Protein AF-A0A8H4XR21-F1 (afdb_monomer_lite)

Structure (mmCIF, N/CA/C/O backbone):
data_AF-A0A8H4XR21-F1
#
_entry.id   AF-A0A8H4XR21-F1
#
loop_
_atom_site.group_PDB
_atom_site.id
_atom_site.type_symbol
_atom_site.label_atom_id
_atom_site.label_alt_id
_atom_site.label_comp_id
_atom_site.label_asym_id
_atom_site.label_entity_id
_atom_site.label_seq_id
_atom_site.pdbx_PDB_ins_code
_atom_site.Cartn_x
_atom_site.Cartn_y
_atom_site.Cartn_z
_atom_site.occupancy
_atom_site.B_iso_or_equiv
_atom_site.auth_seq_id
_atom_site.auth_comp_id
_atom_site.auth_asym_id
_atom_site.auth_atom_id
_atom_site.pdbx_PDB_model_num
ATOM 1 N N . MET A 1 1 ? 3.039 0.325 4.752 1.00 81.38 1 MET A N 1
ATOM 2 C CA . MET A 1 1 ? 4.374 0.841 5.141 1.00 81.38 1 MET A CA 1
ATOM 3 C C . MET A 1 1 ? 5.452 0.450 4.140 1.00 81.38 1 MET A C 1
ATOM 5 O O . MET A 1 1 ? 6.206 1.325 3.745 1.00 81.38 1 MET A O 1
ATOM 9 N N . THR A 1 2 ? 5.550 -0.818 3.709 1.00 88.06 2 THR A N 1
ATOM 10 C CA . THR A 1 2 ? 6.554 -1.222 2.700 1.00 88.06 2 THR A CA 1
ATOM 11 C C . THR A 1 2 ? 6.334 -0.584 1.327 1.00 88.06 2 THR A C 1
ATOM 13 O O . THR A 1 2 ? 7.275 -0.220 0.632 1.00 88.06 2 THR A O 1
ATOM 16 N N . PHE A 1 3 ? 5.068 -0.371 0.973 1.00 89.25 3 PHE A N 1
ATOM 17 C CA . PHE A 1 3 ? 4.650 0.184 -0.312 1.00 89.25 3 PHE A CA 1
ATOM 18 C C . PHE A 1 3 ? 5.332 1.522 -0.651 1.00 89.25 3 PHE A C 1
ATOM 20 O O . PHE A 1 3 ? 5.797 1.711 -1.769 1.00 89.25 3 PHE A O 1
ATOM 27 N N . ASP A 1 4 ? 5.429 2.428 0.325 1.00 87.69 4 ASP A N 1
ATOM 28 C CA . ASP A 1 4 ? 5.761 3.843 0.099 1.00 87.69 4 ASP A CA 1
ATOM 29 C C . ASP A 1 4 ? 7.203 4.059 -0.364 1.00 87.69 4 ASP A C 1
ATOM 31 O O . ASP A 1 4 ? 7.491 5.009 -1.086 1.00 87.69 4 ASP A O 1
ATOM 35 N N . HIS A 1 5 ? 8.108 3.164 0.032 1.00 88.81 5 HIS A N 1
ATOM 36 C CA . HIS A 1 5 ? 9.505 3.192 -0.398 1.00 88.81 5 HIS A CA 1
ATOM 37 C C . HIS A 1 5 ? 9.801 2.171 -1.495 1.00 88.81 5 HIS A C 1
ATOM 39 O O . HIS A 1 5 ? 10.655 2.438 -2.334 1.00 88.81 5 HIS A O 1
ATOM 45 N N . LEU A 1 6 ? 9.099 1.031 -1.532 1.00 90.94 6 LEU A N 1
ATOM 46 C CA . LEU A 1 6 ? 9.269 0.061 -2.615 1.00 90.94 6 LEU A CA 1
ATOM 47 C C . LEU A 1 6 ? 8.772 0.610 -3.950 1.00 90.94 6 LEU A C 1
ATOM 49 O O . LEU A 1 6 ? 9.396 0.343 -4.975 1.00 90.94 6 LEU A O 1
ATOM 53 N N . LEU A 1 7 ? 7.682 1.385 -3.954 1.00 92.38 7 LEU A N 1
ATOM 54 C CA . LEU A 1 7 ? 7.099 1.887 -5.192 1.00 92.38 7 LEU A CA 1
ATOM 55 C C . LEU A 1 7 ? 8.072 2.792 -5.967 1.00 92.38 7 LEU A C 1
ATOM 57 O O . LEU A 1 7 ? 8.339 2.460 -7.117 1.00 92.38 7 LEU A O 1
ATOM 61 N N . PRO A 1 8 ? 8.659 3.871 -5.407 1.00 92.19 8 PRO A N 1
ATOM 62 C CA . PRO A 1 8 ? 9.618 4.696 -6.146 1.00 92.19 8 PRO A CA 1
ATOM 63 C C . PRO A 1 8 ? 10.802 3.909 -6.701 1.00 92.19 8 PRO A C 1
ATOM 65 O O . PRO A 1 8 ? 11.201 4.137 -7.841 1.00 92.19 8 PRO A O 1
ATOM 68 N N . ILE A 1 9 ? 11.334 2.973 -5.905 1.00 91.88 9 ILE A N 1
ATOM 69 C CA . ILE A 1 9 ? 12.450 2.112 -6.306 1.00 91.88 9 ILE A CA 1
ATOM 70 C C . ILE A 1 9 ? 12.031 1.280 -7.517 1.00 91.88 9 ILE A C 1
ATOM 72 O O . ILE A 1 9 ? 12.698 1.327 -8.543 1.00 91.88 9 ILE A O 1
ATOM 76 N N . PHE A 1 10 ? 10.888 0.601 -7.439 1.00 91.44 10 PHE A N 1
ATOM 77 C CA . PHE A 1 10 ? 10.347 -0.209 -8.528 1.00 91.44 10 PHE A CA 1
ATOM 78 C C . PHE A 1 10 ? 10.011 0.607 -9.785 1.00 91.44 10 PHE A C 1
ATOM 80 O O . PHE A 1 10 ? 10.259 0.162 -10.903 1.00 91.44 10 PHE A O 1
ATOM 87 N N . LEU A 1 11 ? 9.460 1.815 -9.636 1.00 91.62 11 LEU A N 1
ATOM 88 C CA . LEU A 1 11 ? 9.152 2.676 -10.779 1.00 91.62 11 LEU A CA 1
ATOM 89 C C . LEU A 1 11 ? 10.426 3.139 -11.502 1.00 91.62 11 LEU A C 1
ATOM 91 O O . LEU A 1 11 ? 10.419 3.257 -12.727 1.00 91.62 11 LEU A O 1
ATOM 95 N N . GLN A 1 12 ? 11.499 3.409 -10.753 1.00 91.94 12 GLN A N 1
ATOM 96 C CA . GLN A 1 12 ? 12.771 3.899 -11.286 1.00 91.94 12 GLN A CA 1
ATOM 97 C C . GLN A 1 12 ? 13.686 2.779 -11.806 1.00 91.94 12 GLN A C 1
ATOM 99 O O . GLN A 1 12 ? 14.483 3.014 -12.716 1.00 91.94 12 GLN A O 1
ATOM 104 N N . ASP A 1 13 ? 13.611 1.584 -11.219 1.00 87.94 13 ASP A N 1
ATOM 105 C CA . ASP A 1 13 ? 14.491 0.464 -11.546 1.00 87.94 13 ASP A CA 1
ATOM 106 C C . ASP A 1 13 ? 14.370 0.056 -13.019 1.00 87.94 13 ASP A C 1
ATOM 108 O O . ASP A 1 13 ? 13.308 0.179 -13.634 1.00 87.94 13 ASP A O 1
ATOM 112 N N . LYS A 1 14 ? 15.478 -0.401 -13.608 1.00 81.88 14 LYS A N 1
ATOM 113 C CA . LYS A 1 14 ? 15.578 -0.633 -15.054 1.00 81.88 14 LYS A CA 1
ATOM 114 C C . LYS A 1 14 ? 14.569 -1.681 -15.501 1.00 81.88 14 LYS A C 1
ATOM 116 O O . LYS A 1 14 ? 14.387 -2.700 -14.846 1.00 81.88 14 LYS A O 1
ATOM 121 N N . HIS A 1 15 ? 13.956 -1.452 -16.655 1.00 74.94 15 HIS A N 1
ATOM 122 C CA . HIS A 1 15 ? 13.035 -2.411 -17.244 1.00 74.94 15 HIS A CA 1
ATOM 123 C C . HIS A 1 15 ? 13.804 -3.612 -17.810 1.00 74.94 15 HIS A C 1
ATOM 125 O O . HIS A 1 15 ? 14.579 -3.449 -18.753 1.00 74.94 15 HIS A O 1
ATOM 131 N N . GLN A 1 16 ? 13.629 -4.799 -17.220 1.00 66.06 16 GLN A N 1
ATOM 132 C CA . GLN A 1 16 ? 14.293 -6.038 -17.646 1.00 66.06 16 GLN A CA 1
ATOM 133 C C . GLN A 1 16 ? 13.353 -7.243 -17.517 1.00 66.06 16 GLN A C 1
ATOM 135 O O . GLN A 1 16 ? 13.400 -7.981 -16.542 1.00 66.06 16 GLN A O 1
ATOM 140 N N . VAL A 1 17 ? 12.488 -7.469 -18.505 1.00 63.53 17 VAL A N 1
ATOM 141 C CA . VAL A 1 17 ? 11.584 -8.628 -18.481 1.00 63.53 17 VAL A CA 1
ATOM 142 C C . VAL A 1 17 ? 12.186 -9.785 -19.262 1.00 63.53 17 VAL A C 1
ATOM 144 O O . VAL A 1 17 ? 12.083 -9.833 -20.486 1.00 63.53 17 VAL A O 1
ATOM 147 N N . ASP A 1 18 ? 12.783 -10.737 -18.548 1.00 59.62 18 ASP A N 1
ATOM 148 C CA . ASP A 1 18 ? 13.270 -11.981 -19.143 1.00 59.62 18 ASP A CA 1
ATOM 149 C C . ASP A 1 18 ? 12.159 -13.040 -19.103 1.00 59.62 18 ASP A C 1
ATOM 151 O O . ASP A 1 18 ? 11.948 -13.737 -18.105 1.00 59.62 18 ASP A O 1
ATOM 155 N N . PHE A 1 19 ? 11.423 -13.177 -20.207 1.00 55.94 19 PHE A N 1
ATOM 156 C CA . PHE A 1 19 ? 10.453 -14.259 -20.371 1.00 55.94 19 PHE A CA 1
ATOM 157 C C . PHE A 1 19 ? 11.175 -15.566 -20.718 1.00 55.94 19 PHE A C 1
ATOM 159 O O . PHE A 1 19 ? 11.476 -15.838 -21.878 1.00 55.94 19 PHE A O 1
ATOM 166 N N . ILE A 1 20 ? 11.432 -16.408 -19.716 1.00 53.75 20 ILE A N 1
ATOM 167 C CA . ILE A 1 20 ? 11.864 -17.792 -19.954 1.00 53.75 20 ILE A CA 1
ATOM 168 C C . ILE A 1 20 ? 10.613 -18.665 -20.115 1.00 53.75 20 ILE A C 1
ATOM 170 O O . ILE A 1 20 ? 9.843 -18.833 -19.173 1.00 53.75 20 ILE A O 1
ATOM 174 N N . ALA A 1 21 ? 10.434 -19.246 -21.305 1.00 47.22 21 ALA A N 1
ATOM 175 C CA . ALA A 1 21 ? 9.223 -19.937 -21.770 1.00 47.22 21 ALA A CA 1
ATOM 176 C C . ALA A 1 21 ? 8.763 -21.180 -20.964 1.00 47.22 21 ALA A C 1
ATOM 178 O O . ALA A 1 21 ? 7.738 -21.768 -21.299 1.00 47.22 21 ALA A O 1
ATOM 179 N N . HIS A 1 22 ? 9.476 -21.587 -19.906 1.00 50.44 22 HIS A N 1
ATOM 180 C CA . HIS A 1 22 ? 9.196 -22.822 -19.154 1.00 50.44 22 HIS A CA 1
ATOM 181 C C . HIS A 1 22 ? 9.203 -22.680 -17.619 1.00 50.44 22 HIS A C 1
ATOM 183 O O . HIS A 1 22 ? 9.098 -23.686 -16.920 1.00 50.44 22 HIS A O 1
ATOM 189 N N . SER A 1 23 ? 9.261 -21.456 -17.083 1.00 53.12 23 SER A N 1
ATOM 190 C CA . SER A 1 23 ? 9.257 -21.190 -15.634 1.00 53.12 23 SER A CA 1
ATOM 191 C C . SER A 1 23 ? 8.270 -20.072 -15.285 1.00 53.12 23 SER A C 1
ATOM 193 O O . SER A 1 23 ? 7.893 -19.292 -16.157 1.00 53.12 23 SER A O 1
ATOM 195 N N . PHE A 1 24 ? 7.854 -19.972 -14.013 1.00 57.06 24 PHE A N 1
ATOM 196 C CA . PHE A 1 24 ? 7.099 -18.812 -13.504 1.00 57.06 24 PHE A CA 1
ATOM 197 C C . PHE A 1 24 ? 7.723 -17.502 -14.024 1.00 57.06 24 PHE A C 1
ATOM 199 O O . PHE A 1 24 ? 8.955 -17.406 -14.014 1.00 57.06 24 PHE A O 1
ATOM 206 N N . PRO A 1 25 ? 6.923 -16.509 -14.472 1.00 57.00 25 PRO A N 1
ATOM 207 C CA . PRO A 1 25 ? 7.449 -15.280 -15.051 1.00 57.00 25 PRO A CA 1
ATOM 208 C C . PRO A 1 25 ? 8.396 -14.623 -14.055 1.00 57.00 25 PRO A C 1
ATOM 210 O O . PRO A 1 25 ? 8.001 -14.185 -12.972 1.00 57.00 25 PRO A O 1
ATOM 213 N N . ARG A 1 26 ? 9.674 -14.603 -14.422 1.00 64.50 26 ARG A N 1
ATOM 214 C CA . ARG A 1 26 ? 10.728 -13.998 -13.629 1.00 64.50 26 ARG A CA 1
ATOM 215 C C . ARG A 1 26 ? 10.678 -12.501 -13.902 1.00 64.50 26 ARG A C 1
ATOM 217 O O . ARG A 1 26 ? 11.314 -11.996 -14.819 1.00 64.50 26 ARG A O 1
ATOM 224 N N . ILE A 1 27 ? 9.823 -11.813 -13.147 1.00 69.25 27 ILE A N 1
ATOM 225 C CA . ILE A 1 27 ? 9.702 -10.356 -13.207 1.00 69.25 27 ILE A CA 1
ATOM 226 C C . ILE A 1 27 ? 10.987 -9.792 -12.605 1.00 69.25 27 ILE A C 1
ATOM 228 O O . ILE A 1 27 ? 11.161 -9.770 -11.383 1.00 69.25 27 ILE A O 1
ATOM 232 N N . SER A 1 28 ? 11.904 -9.409 -13.485 1.00 69.19 28 SER A N 1
ATOM 233 C CA . SER A 1 28 ? 13.161 -8.773 -13.129 1.00 69.19 28 SER A CA 1
ATOM 234 C C . SER A 1 28 ? 13.061 -7.271 -13.411 1.00 69.19 28 SER A C 1
ATOM 236 O O . SER A 1 28 ? 12.374 -6.823 -14.330 1.00 69.19 28 SER A O 1
ATOM 238 N N . GLY A 1 29 ? 13.701 -6.465 -12.572 1.00 75.69 29 GLY A N 1
ATOM 239 C CA . GLY A 1 29 ? 13.693 -5.013 -12.720 1.00 75.69 29 GLY A CA 1
ATOM 240 C C . GLY A 1 29 ? 12.348 -4.326 -12.440 1.00 75.69 29 GLY A C 1
ATOM 241 O O . GLY A 1 29 ? 11.501 -4.833 -11.696 1.00 75.69 29 GLY A O 1
ATOM 242 N N . GLY A 1 30 ? 12.196 -3.133 -13.014 1.00 84.88 30 GLY A N 1
ATOM 243 C CA . GLY A 1 30 ? 11.103 -2.193 -12.773 1.00 84.88 30 GLY A CA 1
ATOM 244 C C . GLY A 1 30 ? 10.539 -1.555 -14.046 1.00 84.88 30 GLY A C 1
ATOM 245 O O . GLY A 1 30 ? 10.559 -2.144 -15.128 1.00 84.88 30 GLY A O 1
ATOM 246 N N . LEU A 1 31 ? 9.998 -0.341 -13.934 1.00 86.81 31 LEU A N 1
ATOM 247 C CA . LEU A 1 31 ? 9.386 0.377 -15.066 1.00 86.81 31 LEU A CA 1
ATOM 248 C C . LEU A 1 31 ? 10.348 1.310 -15.821 1.00 86.81 31 LEU A C 1
ATOM 250 O O . LEU A 1 31 ? 9.990 1.827 -16.877 1.00 86.81 31 LEU A O 1
ATOM 254 N N . GLY A 1 32 ? 11.564 1.521 -15.315 1.00 89.38 32 GLY A N 1
ATOM 255 C CA . GLY A 1 32 ? 12.602 2.320 -15.969 1.00 89.38 32 GLY A CA 1
ATOM 256 C C . GLY A 1 32 ? 12.260 3.805 -16.111 1.00 89.38 32 GLY A C 1
ATOM 257 O O . GLY A 1 32 ? 12.773 4.467 -17.015 1.00 89.38 32 GLY A O 1
ATOM 258 N N . LEU A 1 33 ? 11.378 4.338 -15.263 1.00 91.56 33 LEU A N 1
ATOM 259 C CA . LEU A 1 33 ? 10.964 5.737 -15.324 1.00 91.56 33 LEU A CA 1
ATOM 260 C C . LEU A 1 33 ? 12.060 6.663 -14.788 1.00 91.56 33 LEU A C 1
ATOM 262 O O . LEU A 1 33 ? 12.798 6.338 -13.859 1.00 91.56 33 LEU A O 1
ATOM 266 N N . SER A 1 34 ? 12.136 7.876 -15.339 1.00 93.69 34 SER A N 1
ATOM 267 C CA . SER A 1 34 ? 13.071 8.886 -14.837 1.00 93.69 34 SER A CA 1
ATOM 268 C C . SER A 1 34 ? 12.721 9.306 -13.404 1.00 93.69 34 SER A C 1
ATOM 270 O O . SER A 1 34 ? 11.544 9.412 -13.055 1.00 93.69 34 SER A O 1
ATOM 272 N N . THR A 1 35 ? 13.722 9.654 -12.590 1.00 93.81 35 THR A N 1
ATOM 273 C CA . THR A 1 35 ? 13.510 10.152 -11.216 1.00 93.81 35 THR A CA 1
ATOM 274 C C . THR A 1 35 ? 12.570 11.362 -11.173 1.00 93.81 35 THR A C 1
ATOM 276 O O . THR A 1 35 ? 11.767 11.487 -10.252 1.00 93.81 35 THR A O 1
ATOM 279 N N . ARG A 1 36 ? 12.602 12.228 -12.199 1.00 95.50 36 ARG A N 1
ATOM 280 C CA . ARG A 1 36 ? 11.671 13.361 -12.332 1.00 95.50 36 ARG A CA 1
ATOM 281 C C . ARG A 1 36 ? 10.224 12.884 -12.483 1.00 95.50 36 ARG A C 1
ATOM 283 O O . ARG A 1 36 ? 9.338 13.398 -11.807 1.00 95.50 36 ARG A O 1
ATOM 290 N N . THR A 1 37 ? 9.990 11.905 -13.353 1.00 95.12 37 THR A N 1
ATOM 291 C CA . THR A 1 37 ? 8.661 11.317 -13.581 1.00 95.12 37 THR A CA 1
ATOM 292 C C . THR A 1 37 ? 8.153 10.613 -12.329 1.00 95.12 37 THR A C 1
ATOM 294 O O . THR A 1 37 ? 7.008 10.821 -11.940 1.00 95.12 37 THR A O 1
ATOM 297 N N . VAL A 1 38 ? 9.008 9.831 -11.665 1.00 95.56 38 VAL A N 1
ATOM 298 C CA . VAL A 1 38 ? 8.670 9.172 -10.396 1.00 95.56 38 VAL A CA 1
ATOM 299 C C . VAL A 1 38 ? 8.305 10.210 -9.335 1.00 95.56 38 VAL A C 1
ATOM 301 O O . VAL A 1 38 ? 7.254 10.094 -8.715 1.00 95.56 38 VAL A O 1
ATOM 304 N N . GLY A 1 39 ? 9.094 11.279 -9.186 1.00 95.75 39 GLY A N 1
ATOM 305 C CA . GLY A 1 39 ? 8.790 12.376 -8.261 1.00 95.75 39 GLY A CA 1
ATOM 306 C C . GLY A 1 39 ? 7.435 13.040 -8.530 1.00 95.75 39 GLY A C 1
ATOM 307 O O . GLY A 1 39 ? 6.689 13.326 -7.592 1.00 95.75 39 GLY A O 1
ATOM 308 N N . PHE A 1 40 ? 7.076 13.226 -9.804 1.00 96.75 40 PHE A N 1
ATOM 309 C CA . PHE A 1 40 ? 5.759 13.735 -10.190 1.00 96.75 40 PHE A CA 1
ATOM 310 C C . PHE A 1 40 ? 4.630 12.760 -9.825 1.00 96.75 40 PHE A C 1
ATOM 312 O O . PHE A 1 40 ? 3.647 13.172 -9.211 1.00 96.75 40 PHE A O 1
ATOM 319 N N . ILE A 1 41 ? 4.786 11.465 -10.126 1.00 96.31 41 ILE A N 1
ATOM 320 C CA . ILE A 1 41 ? 3.817 10.419 -9.753 1.00 96.31 41 ILE A CA 1
ATOM 321 C C . ILE A 1 41 ? 3.587 10.415 -8.237 1.00 96.31 41 ILE A C 1
ATOM 323 O O . ILE A 1 41 ? 2.439 10.441 -7.802 1.00 96.31 41 ILE A O 1
ATOM 327 N N . MET A 1 42 ? 4.658 10.452 -7.439 1.00 95.75 42 MET A N 1
ATOM 328 C CA . MET A 1 42 ? 4.565 10.452 -5.972 1.00 95.75 42 MET A CA 1
ATOM 329 C C . MET A 1 42 ? 3.934 11.742 -5.424 1.00 95.75 42 MET A C 1
ATOM 331 O O . MET A 1 42 ? 3.234 11.711 -4.416 1.00 95.75 42 MET A O 1
ATOM 335 N N . SER A 1 43 ? 4.136 12.880 -6.094 1.00 96.44 43 SER A N 1
ATOM 336 C CA . SER A 1 43 ? 3.503 14.151 -5.716 1.00 96.44 43 SER A CA 1
ATOM 337 C C . SER A 1 43 ? 1.989 14.119 -5.960 1.00 96.44 43 SER A C 1
ATOM 339 O O . SER A 1 43 ? 1.210 14.526 -5.096 1.00 96.44 43 SER A O 1
ATOM 341 N N . VAL A 1 44 ? 1.559 13.579 -7.107 1.00 96.44 44 VAL A N 1
ATOM 342 C CA . VAL A 1 44 ? 0.135 13.353 -7.399 1.00 96.44 44 VAL A CA 1
ATOM 343 C C . VAL A 1 44 ? -0.455 12.324 -6.433 1.00 96.44 44 VAL A C 1
ATOM 345 O O . VAL A 1 44 ? -1.573 12.522 -5.964 1.00 96.44 44 VAL A O 1
ATOM 348 N N . ASP A 1 45 ? 0.295 11.277 -6.070 1.00 95.12 45 ASP A N 1
ATOM 349 C CA . ASP A 1 45 ? -0.111 10.321 -5.032 1.00 95.12 45 ASP A CA 1
ATOM 350 C C . ASP A 1 45 ? -0.404 11.00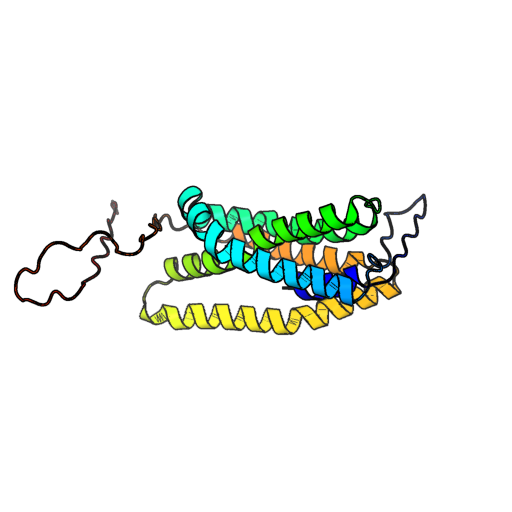2 -3.695 1.00 95.12 45 ASP A C 1
ATOM 352 O O . ASP A 1 45 ? -1.461 10.776 -3.111 1.00 95.12 45 ASP A O 1
ATOM 356 N N . GLY A 1 46 ? 0.478 11.902 -3.253 1.00 95.25 46 GLY A N 1
ATOM 357 C CA . GLY A 1 46 ? 0.265 12.688 -2.040 1.00 95.25 46 GLY A CA 1
ATOM 358 C C . GLY A 1 46 ? -1.013 13.530 -2.094 1.00 95.25 46 GLY A C 1
ATOM 359 O O . GLY A 1 46 ? -1.780 13.556 -1.131 1.00 95.25 46 GLY A O 1
ATOM 360 N N . LEU A 1 47 ? -1.296 14.173 -3.231 1.00 96.81 47 LEU A N 1
ATOM 361 C CA . LEU A 1 47 ? -2.527 14.949 -3.403 1.00 96.81 47 LEU A CA 1
ATOM 362 C C . LEU A 1 47 ? -3.777 14.056 -3.412 1.00 96.81 47 LEU A C 1
ATOM 364 O O . LEU A 1 47 ? -4.762 14.370 -2.740 1.00 96.81 47 LEU A O 1
ATOM 368 N N . MET A 1 48 ? -3.729 12.923 -4.119 1.00 95.12 48 MET A N 1
ATOM 369 C CA . MET A 1 48 ? -4.798 11.920 -4.095 1.00 95.12 48 MET A CA 1
ATOM 370 C C . MET A 1 48 ? -5.039 11.418 -2.672 1.00 95.12 48 MET A C 1
ATOM 372 O O . MET A 1 48 ? -6.186 11.279 -2.253 1.00 95.12 48 MET A O 1
ATOM 376 N N . ALA A 1 49 ? -3.971 11.182 -1.913 1.00 94.31 49 ALA A N 1
ATOM 377 C CA . ALA A 1 49 ? -4.057 10.714 -0.545 1.00 94.31 49 ALA A CA 1
ATOM 378 C C . ALA A 1 49 ? -4.785 11.717 0.365 1.00 94.31 49 ALA A C 1
ATOM 380 O O . ALA A 1 49 ? -5.718 11.345 1.082 1.00 94.31 49 ALA A O 1
ATOM 381 N N . LEU A 1 50 ? -4.422 12.999 0.279 1.00 95.31 50 LEU A N 1
ATOM 382 C CA . LEU A 1 50 ? -5.090 14.075 1.018 1.00 95.31 50 LEU A CA 1
ATOM 383 C C . LEU A 1 50 ? -6.570 14.196 0.642 1.00 95.31 50 LEU A C 1
ATOM 385 O O . LEU A 1 50 ? -7.423 14.354 1.520 1.00 95.31 50 LEU A O 1
ATOM 389 N N . PHE A 1 51 ? -6.889 14.084 -0.648 1.00 94.75 51 PHE A N 1
ATOM 390 C CA . PHE A 1 51 ? -8.268 14.117 -1.126 1.00 94.75 51 PHE A CA 1
ATOM 391 C C . PHE A 1 51 ? -9.090 12.944 -0.572 1.00 94.75 51 PHE A C 1
ATOM 393 O O . PHE A 1 51 ? -10.167 13.145 -0.014 1.00 94.75 51 PHE A O 1
ATOM 400 N N . ILE A 1 52 ? -8.562 11.721 -0.648 1.00 92.38 52 ILE A N 1
ATOM 401 C CA . ILE A 1 52 ? -9.226 10.517 -0.127 1.00 92.38 52 ILE A CA 1
ATOM 402 C C . ILE A 1 52 ? -9.458 10.641 1.385 1.00 92.38 52 ILE A C 1
ATOM 404 O O . ILE A 1 52 ? -10.552 10.346 1.870 1.00 92.38 52 ILE A O 1
ATOM 408 N N . GLN A 1 53 ? -8.465 11.130 2.131 1.00 92.56 53 GLN A N 1
ATOM 409 C CA . GLN A 1 53 ? -8.584 11.319 3.577 1.00 92.56 53 GLN A CA 1
ATOM 410 C C . GLN A 1 53 ? -9.644 12.361 3.956 1.00 92.56 53 GLN A C 1
ATOM 412 O O . GLN A 1 53 ? -10.388 12.152 4.910 1.00 92.56 53 GLN A O 1
ATOM 417 N N . SER A 1 54 ? -9.691 13.489 3.246 1.00 90.06 54 SER A N 1
ATOM 418 C CA . SER A 1 54 ? -10.569 14.616 3.592 1.00 90.06 54 SER A CA 1
ATOM 419 C C . SER A 1 54 ? -12.003 14.438 3.094 1.00 90.06 54 SER A C 1
ATOM 421 O O . SER A 1 54 ? -12.935 14.829 3.791 1.00 90.06 54 SER A O 1
ATOM 423 N N . VAL A 1 55 ? -12.189 13.834 1.917 1.00 92.06 55 VAL A N 1
ATOM 424 C CA . VAL A 1 55 ? -13.494 13.768 1.242 1.00 92.06 55 VAL A CA 1
ATOM 425 C C . VAL A 1 55 ? -14.122 12.380 1.314 1.00 92.06 55 VAL A C 1
ATOM 427 O O . VAL A 1 55 ? -15.331 12.278 1.487 1.00 92.06 55 VAL A O 1
ATOM 430 N N . ILE A 1 56 ? -13.340 11.301 1.191 1.00 90.69 56 ILE A N 1
ATOM 431 C CA . ILE A 1 56 ? -13.894 9.942 1.037 1.00 90.69 56 ILE A CA 1
ATOM 432 C C . ILE A 1 56 ? -14.082 9.244 2.383 1.00 90.69 56 ILE A C 1
ATOM 434 O O . ILE A 1 56 ? -15.055 8.513 2.564 1.00 90.69 56 ILE A O 1
ATOM 438 N N . PHE A 1 57 ? -13.182 9.472 3.341 1.00 90.69 57 PHE A N 1
ATOM 439 C CA . PHE A 1 57 ? -13.196 8.761 4.620 1.00 90.69 57 PHE A CA 1
ATOM 440 C C . PHE A 1 57 ? -14.532 8.877 5.375 1.00 90.69 57 PHE A C 1
ATOM 442 O O . PHE A 1 57 ? -15.085 7.852 5.786 1.00 90.69 57 PHE A O 1
ATOM 449 N N . ALA A 1 58 ? -15.057 10.095 5.554 1.00 89.38 58 ALA A N 1
ATOM 450 C CA . ALA A 1 58 ? -16.278 10.313 6.332 1.00 89.38 58 ALA A CA 1
ATOM 451 C C . ALA A 1 58 ? -17.522 9.680 5.671 1.00 89.38 58 ALA A C 1
ATOM 453 O O . ALA A 1 58 ? -18.136 8.828 6.313 1.00 89.38 58 ALA A O 1
ATOM 454 N N . PRO A 1 59 ? -17.845 9.946 4.386 1.00 91.94 59 PRO A N 1
ATOM 455 C CA . PRO A 1 59 ? -18.967 9.285 3.714 1.00 91.94 59 PRO A CA 1
ATOM 456 C C . PRO A 1 59 ? -18.872 7.758 3.722 1.00 91.94 59 PRO A C 1
ATOM 458 O O . PRO A 1 59 ? -19.874 7.068 3.900 1.00 91.94 59 PRO A O 1
ATOM 461 N N . LEU A 1 60 ? -17.665 7.212 3.545 1.00 90.69 60 LEU A N 1
ATOM 462 C CA . LEU A 1 60 ? -17.459 5.767 3.515 1.00 90.69 60 LEU A CA 1
ATOM 463 C C . LEU A 1 60 ? -17.695 5.132 4.892 1.00 90.69 60 LEU A C 1
ATOM 465 O O . LEU A 1 60 ? -18.262 4.042 4.985 1.00 90.69 60 LEU A O 1
ATOM 469 N N . THR A 1 61 ? -17.293 5.829 5.957 1.00 90.06 61 THR A N 1
ATOM 470 C CA . THR A 1 61 ? -17.524 5.402 7.342 1.00 90.06 61 THR A CA 1
ATOM 471 C C . THR A 1 61 ? -18.997 5.501 7.722 1.00 90.06 61 THR A C 1
ATOM 473 O O . THR A 1 61 ? -19.504 4.580 8.361 1.00 90.06 61 THR A O 1
ATOM 476 N N . ASP A 1 62 ? -19.695 6.549 7.284 1.00 90.06 62 ASP A N 1
ATOM 477 C CA . ASP A 1 62 ? -21.133 6.724 7.519 1.00 90.06 62 ASP A CA 1
ATOM 478 C C . ASP A 1 62 ? -21.953 5.659 6.772 1.00 90.06 62 ASP A C 1
ATOM 480 O O . ASP A 1 62 ? -22.934 5.137 7.302 1.00 90.06 62 ASP A O 1
ATOM 484 N N . TRP A 1 63 ? -21.526 5.279 5.562 1.00 90.50 63 TRP A N 1
ATOM 485 C CA . TRP A 1 63 ? -22.228 4.295 4.737 1.00 90.50 63 TRP A CA 1
ATOM 486 C C . TRP A 1 63 ? -22.003 2.839 5.179 1.00 90.50 63 TRP A C 1
ATOM 488 O O . TRP A 1 63 ? -22.960 2.081 5.345 1.00 90.50 63 TRP A O 1
ATOM 498 N N . LEU A 1 64 ? -20.748 2.415 5.373 1.00 90.69 64 LEU A N 1
ATOM 499 C CA . LEU A 1 64 ? -20.417 1.020 5.717 1.00 90.69 64 LEU A CA 1
ATOM 500 C C . LEU A 1 64 ? -20.411 0.758 7.226 1.00 90.69 64 LEU A C 1
ATOM 502 O O . LEU A 1 64 ? -20.578 -0.390 7.656 1.00 90.69 64 LEU A O 1
ATOM 506 N N . GLY A 1 65 ? -20.206 1.798 8.030 1.00 89.62 65 GLY A N 1
ATOM 507 C CA . GLY A 1 65 ? -19.862 1.682 9.439 1.00 89.62 65 GLY A CA 1
ATOM 508 C C . GLY A 1 65 ? -18.397 1.287 9.650 1.00 89.62 65 GLY A C 1
ATOM 509 O O . GLY A 1 65 ? -17.774 0.591 8.844 1.00 89.62 65 GLY A O 1
ATOM 510 N N . VAL A 1 66 ? -17.855 1.685 10.800 1.00 92.00 66 VAL A N 1
ATOM 511 C CA . VAL A 1 66 ? -16.430 1.544 11.151 1.00 92.00 66 VAL A CA 1
ATOM 512 C C . VAL A 1 66 ? -15.947 0.089 11.072 1.00 92.00 66 VAL A C 1
ATOM 514 O O . VAL A 1 66 ? -14.920 -0.192 10.461 1.00 92.00 66 VAL A O 1
ATOM 517 N N . TRP A 1 67 ? -16.690 -0.862 11.652 1.00 91.31 67 TRP A N 1
ATOM 518 C CA . TRP A 1 67 ? -16.258 -2.265 11.714 1.00 91.31 67 TRP A CA 1
ATOM 519 C C . TRP A 1 67 ? -16.219 -2.951 10.344 1.00 91.31 67 TRP A C 1
ATOM 521 O O . TRP A 1 67 ? -15.247 -3.627 10.015 1.00 91.31 67 TRP A O 1
ATOM 531 N N . ARG A 1 68 ? -17.271 -2.797 9.527 1.00 92.69 68 ARG A N 1
ATOM 532 C CA . ARG A 1 68 ? -17.299 -3.418 8.191 1.00 92.69 68 ARG A CA 1
ATOM 533 C C . ARG A 1 68 ? -16.227 -2.807 7.304 1.00 92.69 68 ARG A C 1
ATOM 535 O O . ARG A 1 68 ? -15.562 -3.540 6.578 1.00 92.69 68 ARG A O 1
ATOM 542 N N . LEU A 1 69 ? -16.032 -1.493 7.415 1.00 94.19 69 LEU A N 1
ATOM 543 C CA . LEU A 1 69 ? -14.984 -0.796 6.694 1.00 94.19 69 LEU A CA 1
ATOM 544 C C . LEU A 1 69 ? -13.597 -1.300 7.102 1.00 94.19 69 LEU A C 1
ATOM 546 O O . LEU A 1 69 ? -12.805 -1.609 6.222 1.00 94.19 69 LEU A O 1
ATOM 550 N N . PHE A 1 70 ? -13.337 -1.492 8.401 1.00 94.75 70 PHE A N 1
ATOM 551 C CA . PHE A 1 70 ? -12.092 -2.084 8.906 1.00 94.75 70 PHE A CA 1
ATOM 552 C C . PHE A 1 70 ? -11.806 -3.459 8.301 1.00 94.75 70 PHE A C 1
ATOM 554 O O . PHE A 1 70 ? -10.710 -3.696 7.792 1.00 94.75 70 PHE A O 1
ATOM 561 N N . VAL A 1 71 ? -12.795 -4.357 8.343 1.00 94.88 71 VAL A N 1
ATOM 562 C CA . VAL A 1 71 ? -12.665 -5.715 7.802 1.00 94.88 71 VAL A CA 1
ATOM 563 C C . VAL A 1 71 ? -12.406 -5.661 6.298 1.00 94.88 71 VAL A C 1
ATOM 565 O O . VAL A 1 71 ? -11.489 -6.324 5.824 1.00 94.88 71 VAL A O 1
ATOM 568 N N . LEU A 1 72 ? -13.158 -4.838 5.560 1.00 95.75 72 LE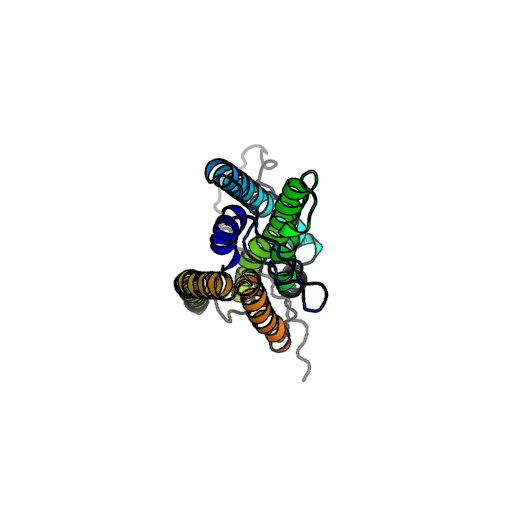U A N 1
ATOM 569 C CA . LEU A 1 72 ? -13.018 -4.688 4.112 1.00 95.75 72 LEU A CA 1
ATOM 570 C C . LEU A 1 72 ? -11.626 -4.178 3.727 1.00 95.75 72 LEU A C 1
ATOM 572 O O . LEU A 1 72 ? -10.948 -4.805 2.913 1.00 95.75 72 LEU A O 1
ATOM 576 N N . VAL A 1 73 ? -11.188 -3.058 4.313 1.00 95.38 73 VAL A N 1
ATOM 577 C CA . VAL A 1 73 ? -9.902 -2.452 3.942 1.00 95.38 73 VAL A CA 1
ATOM 578 C C . VAL A 1 73 ? -8.730 -3.337 4.331 1.00 95.38 73 VAL A C 1
ATOM 580 O O . VAL A 1 73 ? -7.782 -3.439 3.560 1.00 95.38 73 VAL A O 1
ATOM 583 N N . THR A 1 74 ? -8.818 -4.024 5.472 1.00 94.75 74 THR A N 1
ATOM 584 C CA . THR A 1 74 ? -7.781 -4.953 5.934 1.00 94.75 74 THR A CA 1
ATOM 585 C C . THR A 1 74 ? -7.724 -6.193 5.044 1.00 94.75 74 THR A C 1
ATOM 587 O O . THR A 1 74 ? -6.639 -6.569 4.615 1.00 94.75 74 THR A O 1
ATOM 590 N N . ALA A 1 75 ? -8.871 -6.785 4.694 1.00 95.56 75 ALA A N 1
ATOM 591 C CA . ALA A 1 75 ? -8.930 -7.992 3.869 1.00 95.56 75 ALA A CA 1
ATOM 592 C C . ALA A 1 75 ? -8.503 -7.766 2.412 1.00 95.56 75 ALA A C 1
ATOM 594 O O . ALA A 1 75 ? -7.906 -8.654 1.806 1.00 95.56 75 ALA A O 1
ATOM 595 N N . LEU A 1 76 ? -8.781 -6.588 1.848 1.00 95.75 76 LEU A N 1
ATOM 596 C CA . LEU A 1 76 ? -8.366 -6.240 0.485 1.00 95.75 76 LEU A CA 1
ATOM 597 C C . LEU A 1 76 ? -6.932 -5.701 0.413 1.00 95.75 76 LEU A C 1
ATOM 599 O O . LEU A 1 76 ? -6.338 -5.687 -0.665 1.00 95.75 76 LEU A O 1
ATOM 603 N N . HIS A 1 77 ? -6.347 -5.280 1.537 1.00 93.19 77 HIS A N 1
ATOM 604 C CA . HIS A 1 77 ? -5.010 -4.688 1.575 1.00 93.19 77 HIS A CA 1
ATOM 605 C C . HIS A 1 77 ? -3.913 -5.546 0.912 1.00 93.19 77 HIS A C 1
ATOM 607 O O . HIS A 1 77 ? -3.113 -4.979 0.164 1.00 93.19 77 HIS A O 1
ATOM 613 N N . PRO A 1 78 ? -3.855 -6.884 1.096 1.00 95.06 78 PRO A N 1
ATOM 614 C CA . PRO A 1 78 ? -2.829 -7.721 0.470 1.00 95.06 78 PRO A CA 1
ATOM 615 C C . PRO A 1 78 ? -2.808 -7.624 -1.059 1.00 95.06 78 PRO A C 1
ATOM 617 O O . PRO A 1 78 ? -1.735 -7.658 -1.662 1.00 95.06 78 PRO A O 1
ATOM 620 N N . ILE A 1 79 ? -3.973 -7.424 -1.686 1.00 94.44 79 ILE A N 1
ATOM 621 C CA . ILE A 1 79 ? -4.103 -7.308 -3.144 1.00 94.44 79 ILE A CA 1
ATOM 622 C C . ILE A 1 79 ? -3.254 -6.142 -3.662 1.00 94.44 79 ILE A C 1
ATOM 624 O O . ILE A 1 79 ? -2.614 -6.269 -4.700 1.00 94.44 79 ILE A O 1
ATOM 628 N N . THR A 1 80 ? -3.173 -5.040 -2.909 1.00 93.19 80 THR A N 1
ATOM 629 C CA . THR A 1 80 ? -2.414 -3.842 -3.311 1.00 93.19 80 THR A CA 1
ATOM 630 C C . THR A 1 80 ? -0.925 -4.103 -3.491 1.00 93.19 80 THR A C 1
ATOM 632 O O . THR A 1 80 ? -0.312 -3.474 -4.343 1.00 93.19 80 THR A O 1
ATOM 635 N N . TYR A 1 81 ? -0.342 -5.033 -2.734 1.00 92.50 81 TYR A N 1
ATOM 636 C CA . TYR A 1 81 ? 1.063 -5.416 -2.884 1.00 92.50 81 TYR A CA 1
ATOM 637 C C . TYR A 1 81 ? 1.235 -6.458 -3.981 1.00 92.50 81 TYR A C 1
ATOM 639 O O . TYR A 1 81 ? 2.198 -6.398 -4.743 1.00 92.50 81 TYR A O 1
ATOM 647 N N . PHE A 1 82 ? 0.291 -7.395 -4.072 1.00 93.44 82 PHE A N 1
ATOM 648 C CA . PHE A 1 82 ? 0.355 -8.497 -5.020 1.00 93.44 82 PHE A CA 1
ATOM 649 C C . PHE A 1 82 ? 0.336 -8.018 -6.473 1.00 93.44 82 PHE A C 1
ATOM 651 O O . PHE A 1 82 ? 1.066 -8.557 -7.299 1.00 93.44 82 PHE A O 1
ATOM 658 N N . ILE A 1 83 ? -0.471 -6.998 -6.783 1.00 92.06 83 ILE A N 1
ATOM 659 C CA . ILE A 1 83 ? -0.683 -6.539 -8.162 1.00 92.06 83 ILE A CA 1
ATOM 660 C C . ILE A 1 83 ? 0.483 -5.717 -8.738 1.00 92.06 83 ILE A C 1
ATOM 662 O O . ILE A 1 83 ? 0.626 -5.652 -9.957 1.00 92.06 83 ILE A O 1
ATOM 666 N N . ILE A 1 84 ? 1.322 -5.094 -7.900 1.00 92.00 84 ILE A N 1
ATOM 667 C CA . ILE A 1 84 ? 2.318 -4.107 -8.359 1.00 92.00 84 ILE A CA 1
ATOM 668 C C . ILE A 1 84 ? 3.356 -4.677 -9.334 1.00 92.00 84 ILE A C 1
ATOM 670 O O . ILE A 1 84 ? 3.578 -4.047 -10.370 1.00 92.00 84 ILE A O 1
ATOM 674 N N . PRO A 1 85 ? 3.966 -5.854 -9.093 1.00 89.75 85 PRO A N 1
ATOM 675 C CA . PRO A 1 85 ? 4.931 -6.427 -10.032 1.00 89.75 85 PRO A CA 1
ATOM 676 C C . PRO A 1 85 ? 4.379 -6.607 -11.451 1.00 89.75 85 PRO A C 1
ATOM 678 O O . PRO A 1 85 ? 5.126 -6.510 -12.420 1.00 89.75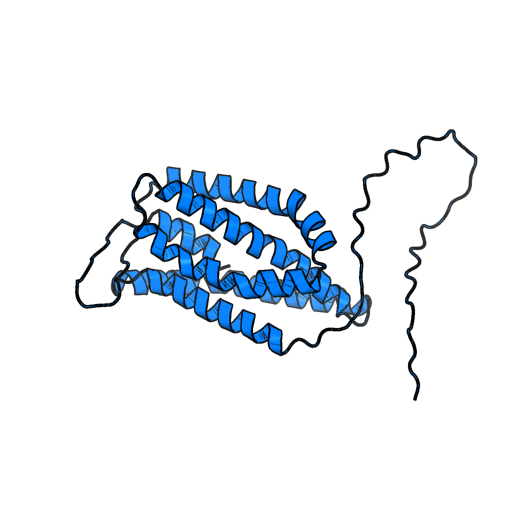 85 PRO A O 1
ATOM 681 N N . PHE A 1 86 ? 3.068 -6.818 -11.597 1.00 89.00 86 PHE A N 1
ATOM 682 C CA . PHE A 1 86 ? 2.436 -7.041 -12.897 1.00 89.00 86 PHE A CA 1
ATOM 683 C C . PHE A 1 86 ? 2.315 -5.768 -13.751 1.00 89.00 86 PHE A C 1
ATOM 685 O O . PHE A 1 86 ? 2.041 -5.879 -14.943 1.00 89.00 86 PHE A O 1
ATOM 692 N N . LEU A 1 87 ? 2.585 -4.572 -13.207 1.00 89.19 87 LEU A N 1
ATOM 693 C CA . LEU A 1 87 ? 2.654 -3.331 -14.002 1.00 89.19 87 LEU A CA 1
ATOM 694 C C . LEU A 1 87 ? 3.710 -3.403 -15.104 1.00 89.19 87 LEU A C 1
ATOM 696 O O . LEU A 1 87 ? 3.562 -2.766 -16.141 1.00 89.19 87 LEU A O 1
ATOM 700 N N . VAL A 1 88 ? 4.760 -4.188 -14.886 1.00 87.44 88 VAL A N 1
ATOM 701 C CA . VAL A 1 88 ? 5.834 -4.409 -15.856 1.00 87.44 88 VAL A CA 1
ATOM 702 C C . VAL A 1 88 ? 5.338 -5.163 -17.099 1.00 87.44 88 VAL A C 1
ATOM 704 O O . VAL A 1 88 ? 5.951 -5.058 -18.154 1.00 87.44 88 VAL A O 1
ATOM 707 N N . LEU A 1 89 ? 4.207 -5.872 -17.007 1.00 86.50 89 LEU A N 1
ATOM 708 C CA . LEU A 1 89 ? 3.583 -6.577 -18.133 1.00 86.50 89 LEU A CA 1
ATOM 709 C C . LEU A 1 89 ? 2.626 -5.690 -18.948 1.00 86.50 89 LEU A C 1
ATOM 711 O O . LEU A 1 89 ? 2.134 -6.128 -19.988 1.00 86.50 89 LEU A O 1
ATOM 715 N N . LEU A 1 90 ? 2.314 -4.474 -18.483 1.00 87.69 90 LEU A N 1
ATOM 716 C CA . LEU A 1 90 ? 1.397 -3.584 -19.195 1.00 87.69 90 LEU A CA 1
ATOM 717 C C . LEU A 1 90 ? 2.068 -2.968 -20.433 1.00 87.69 90 LEU A C 1
ATOM 719 O O . LEU A 1 90 ? 3.235 -2.575 -20.377 1.00 87.69 90 LEU A O 1
ATOM 723 N N . PRO A 1 91 ? 1.323 -2.794 -21.539 1.00 86.75 91 PRO A N 1
ATOM 724 C CA . PRO A 1 91 ? 1.828 -2.086 -22.706 1.00 86.75 91 PRO A CA 1
ATOM 725 C C . PRO A 1 91 ? 2.014 -0.596 -22.389 1.00 86.75 91 PRO A C 1
ATOM 727 O O . PRO A 1 91 ? 1.302 -0.027 -21.557 1.00 86.75 91 PRO A O 1
ATOM 730 N N . SER A 1 92 ? 2.943 0.064 -23.085 1.00 85.56 92 SER A N 1
ATOM 731 C CA . SER A 1 92 ? 3.381 1.438 -22.782 1.00 85.56 92 SER A CA 1
ATOM 732 C C . SER A 1 92 ? 2.250 2.476 -22.737 1.00 85.56 92 SER A C 1
ATOM 734 O O . SER A 1 92 ? 2.347 3.451 -21.997 1.00 85.56 92 SER A O 1
ATOM 736 N N . ASN A 1 93 ? 1.158 2.263 -23.478 1.00 89.38 93 ASN A N 1
ATOM 737 C CA . ASN A 1 93 ? -0.022 3.135 -23.480 1.00 89.38 93 ASN A CA 1
ATOM 738 C C . ASN A 1 93 ? -0.901 2.998 -22.221 1.00 89.38 93 ASN A C 1
ATOM 740 O O . ASN A 1 93 ? -1.672 3.908 -21.924 1.00 89.38 93 ASN A O 1
ATOM 744 N N . LEU A 1 94 ? -0.801 1.887 -21.485 1.00 92.88 94 LEU A N 1
ATOM 745 C CA . LEU A 1 94 ? -1.599 1.616 -20.283 1.00 92.88 94 LEU A CA 1
ATOM 746 C C . LEU A 1 94 ? -0.805 1.735 -18.980 1.00 92.88 94 LEU A C 1
ATOM 748 O O . LEU A 1 94 ? -1.425 1.807 -17.923 1.00 92.88 94 LEU A O 1
ATOM 752 N N . VAL A 1 95 ? 0.531 1.799 -19.020 1.00 91.62 95 VAL A N 1
ATOM 753 C CA . VAL A 1 95 ? 1.387 1.834 -17.815 1.00 91.62 95 VAL A CA 1
ATOM 754 C C . VAL A 1 95 ? 0.954 2.921 -16.826 1.00 91.62 95 VAL A C 1
ATOM 756 O O . VAL A 1 95 ? 0.725 2.622 -15.657 1.00 91.62 95 VAL A O 1
ATOM 759 N N . TYR A 1 96 ? 0.776 4.169 -17.274 1.00 93.62 96 TYR A N 1
ATOM 760 C CA . TYR A 1 96 ? 0.365 5.265 -16.386 1.00 93.62 96 TYR A CA 1
ATOM 761 C C . TYR A 1 96 ? -1.037 5.063 -15.808 1.00 93.62 96 TYR A C 1
ATOM 763 O O . TYR A 1 96 ? -1.250 5.308 -14.622 1.00 93.62 96 TYR A O 1
ATOM 771 N N . VAL A 1 97 ? -1.976 4.569 -16.620 1.00 94.88 97 VAL A N 1
ATOM 772 C CA . VAL A 1 97 ? -3.327 4.221 -16.156 1.00 94.88 97 VAL A CA 1
ATOM 773 C C . VAL A 1 97 ? -3.243 3.140 -15.077 1.00 94.88 97 VAL A C 1
ATOM 775 O O . VAL A 1 97 ? -3.878 3.270 -14.032 1.00 94.88 97 VAL A O 1
ATOM 778 N N . GLY A 1 98 ? -2.406 2.121 -15.280 1.00 94.75 98 GLY A N 1
ATOM 779 C CA . GLY A 1 98 ? -2.145 1.061 -14.309 1.00 94.75 98 GLY A CA 1
ATOM 780 C C . GLY A 1 98 ? -1.545 1.582 -13.002 1.00 94.75 98 GLY A C 1
ATOM 781 O O . GLY A 1 98 ? -2.049 1.244 -11.931 1.00 94.75 98 GLY A O 1
ATOM 782 N N . ILE A 1 99 ? -0.530 2.452 -13.078 1.00 94.88 99 ILE A N 1
ATOM 783 C CA . ILE A 1 99 ? 0.095 3.093 -11.909 1.00 94.88 99 ILE A CA 1
ATOM 784 C C . ILE A 1 99 ? -0.952 3.860 -11.101 1.00 94.88 99 ILE A C 1
ATOM 786 O O . ILE A 1 99 ? -1.129 3.579 -9.917 1.00 94.88 99 ILE A O 1
ATOM 790 N N . TYR A 1 100 ? -1.678 4.790 -11.728 1.00 95.88 100 TYR A N 1
ATOM 791 C CA . TYR A 1 100 ? -2.657 5.617 -11.019 1.00 95.88 100 TYR A CA 1
ATOM 792 C C . TYR A 1 100 ? -3.842 4.806 -10.489 1.00 95.88 100 TYR A C 1
ATOM 794 O O . TYR A 1 100 ? -4.332 5.096 -9.401 1.00 95.88 100 TYR A O 1
ATOM 802 N N . THR A 1 101 ? -4.253 3.747 -11.190 1.00 95.25 101 THR A N 1
ATOM 803 C CA . THR A 1 101 ? -5.283 2.821 -10.693 1.00 95.25 101 THR A CA 1
ATOM 804 C C . THR A 1 101 ? -4.802 2.088 -9.441 1.00 95.25 101 THR A C 1
ATOM 806 O O . THR A 1 101 ? -5.515 2.046 -8.439 1.00 95.25 101 THR A O 1
ATOM 809 N N . CYS A 1 102 ? -3.576 1.558 -9.452 1.00 95.25 102 CYS A N 1
ATOM 810 C CA . CYS A 1 102 ? -3.008 0.876 -8.288 1.00 95.25 102 CYS A CA 1
ATOM 811 C C . CYS A 1 102 ? -2.819 1.826 -7.104 1.00 95.25 102 CYS A C 1
ATOM 813 O O . CYS A 1 102 ? -3.143 1.457 -5.976 1.00 95.25 102 CYS A O 1
ATOM 815 N N . LEU A 1 103 ? -2.356 3.053 -7.358 1.00 95.31 103 LEU A N 1
ATOM 816 C CA . LEU A 1 103 ? -2.246 4.104 -6.347 1.00 95.31 103 LEU A CA 1
ATOM 817 C C . LEU A 1 103 ? -3.608 4.470 -5.760 1.00 95.31 103 LEU A C 1
ATOM 819 O O . LEU A 1 103 ? -3.740 4.526 -4.543 1.00 95.31 103 LEU A O 1
ATOM 823 N N . ALA A 1 104 ? -4.640 4.646 -6.588 1.00 94.50 104 ALA A N 1
ATOM 824 C CA . ALA A 1 104 ? -5.988 4.949 -6.116 1.00 94.50 104 ALA A CA 1
ATOM 825 C C . ALA A 1 104 ? -6.537 3.833 -5.211 1.00 94.50 104 ALA A C 1
ATOM 827 O O . ALA A 1 104 ? -6.992 4.113 -4.101 1.00 94.50 104 ALA A O 1
ATOM 828 N N . ILE A 1 105 ? -6.427 2.568 -5.637 1.00 94.75 105 ILE A N 1
ATOM 829 C CA . ILE A 1 105 ? -6.849 1.407 -4.834 1.00 94.75 105 ILE A CA 1
ATOM 830 C C . ILE A 1 105 ? -6.058 1.359 -3.521 1.00 94.75 105 ILE A C 1
ATOM 832 O O . ILE A 1 105 ? -6.649 1.276 -2.441 1.00 94.75 105 ILE A O 1
ATOM 836 N N . ARG A 1 106 ? -4.724 1.458 -3.588 1.00 93.94 106 ARG A N 1
ATOM 837 C CA . ARG A 1 106 ? -3.852 1.466 -2.406 1.00 93.94 106 ARG A CA 1
ATOM 838 C C . ARG A 1 106 ? -4.203 2.609 -1.462 1.00 93.94 106 ARG A C 1
ATOM 840 O O . ARG A 1 106 ? -4.252 2.376 -0.255 1.00 93.94 106 ARG A O 1
ATOM 847 N N . ASN A 1 107 ? -4.473 3.805 -1.972 1.00 94.81 107 ASN A N 1
ATOM 848 C CA . ASN A 1 107 ? -4.783 4.976 -1.159 1.00 94.81 107 ASN A CA 1
ATOM 849 C C . ASN A 1 107 ? -6.114 4.809 -0.443 1.00 94.81 107 ASN A C 1
ATOM 851 O O . ASN A 1 107 ? -6.161 4.994 0.770 1.00 94.81 107 ASN A O 1
ATOM 855 N N . ILE A 1 108 ? -7.164 4.382 -1.146 1.00 93.56 108 ILE A N 1
ATOM 856 C CA . ILE A 1 108 ? -8.468 4.116 -0.528 1.00 93.56 108 ILE A CA 1
ATOM 857 C C . ILE A 1 108 ? -8.313 3.105 0.610 1.00 93.56 108 ILE A C 1
ATOM 859 O O . ILE A 1 108 ? -8.762 3.362 1.723 1.00 93.56 108 ILE A O 1
ATOM 863 N N . LEU A 1 109 ? -7.621 1.988 0.371 1.00 94.50 109 LEU A N 1
ATOM 864 C CA . LEU A 1 109 ? -7.473 0.941 1.383 1.00 94.50 109 LEU A CA 1
ATOM 865 C C . LEU A 1 109 ? -6.558 1.365 2.545 1.00 94.50 109 LEU A C 1
ATOM 867 O O . LEU A 1 109 ? -6.872 1.099 3.701 1.00 94.50 109 LEU A O 1
ATOM 871 N N . SER A 1 110 ? -5.436 2.034 2.272 1.00 91.69 110 SER A N 1
ATOM 872 C CA . SER A 1 110 ? -4.428 2.371 3.295 1.00 91.69 110 SER A CA 1
ATOM 873 C C . SER A 1 110 ? -4.831 3.562 4.159 1.00 91.69 110 SER A C 1
ATOM 875 O O . SER A 1 110 ? -4.651 3.540 5.376 1.00 91.69 110 SER A O 1
ATOM 877 N N . ILE A 1 111 ? -5.354 4.616 3.535 1.00 92.50 111 ILE A N 1
ATOM 878 C CA . ILE A 1 111 ? -5.624 5.896 4.200 1.00 92.50 111 ILE A CA 1
ATOM 879 C C . ILE A 1 111 ? -6.855 5.784 5.081 1.00 92.50 111 ILE A C 1
ATOM 881 O O . ILE A 1 111 ? -6.875 6.345 6.170 1.00 92.50 111 ILE A O 1
ATOM 885 N N . VAL A 1 112 ? -7.857 5.020 4.642 1.00 92.94 112 VAL A N 1
ATOM 886 C CA . VAL A 1 112 ? -9.060 4.747 5.432 1.00 92.94 112 VAL A CA 1
ATOM 887 C C . VAL A 1 112 ? -8.758 3.803 6.599 1.00 92.94 112 VAL A C 1
ATOM 889 O O . VAL A 1 112 ? -9.349 3.950 7.667 1.00 92.94 112 VAL A O 1
ATOM 892 N N . ALA A 1 113 ? -7.816 2.865 6.453 1.00 92.94 113 ALA A N 1
ATOM 893 C CA . ALA A 1 113 ? -7.508 1.893 7.503 1.00 92.94 113 ALA A CA 1
ATOM 894 C C . ALA A 1 113 ? -7.033 2.541 8.812 1.00 92.94 113 ALA A C 1
ATOM 896 O O . ALA A 1 113 ? -7.462 2.128 9.889 1.00 92.94 113 ALA A O 1
ATOM 897 N N . TYR A 1 114 ? -6.175 3.563 8.739 1.00 90.81 114 TYR A N 1
ATOM 898 C CA . TYR A 1 114 ? -5.600 4.198 9.928 1.00 90.81 114 TYR A CA 1
ATOM 899 C C . TYR A 1 114 ? -6.637 4.867 10.858 1.00 90.81 114 TYR A C 1
ATOM 901 O O . TYR A 1 114 ? -6.685 4.507 12.037 1.00 90.81 114 TYR A O 1
ATOM 909 N N . PRO A 1 115 ? -7.500 5.792 10.393 1.00 91.81 115 PRO A N 1
ATOM 910 C CA . PRO A 1 115 ? -8.512 6.407 11.248 1.00 91.81 115 PRO A CA 1
ATOM 911 C C . PRO A 1 115 ? -9.551 5.392 11.738 1.00 91.81 115 PRO A C 1
ATOM 913 O O . PRO A 1 115 ? -9.944 5.446 12.901 1.00 91.81 115 PRO A O 1
ATOM 916 N N . VAL A 1 116 ? -9.948 4.424 10.905 1.00 93.50 116 VAL A N 1
ATOM 917 C CA . VAL A 1 116 ? -10.853 3.341 11.320 1.00 93.50 116 VAL A CA 1
ATOM 918 C C . VAL A 1 116 ? -10.250 2.522 12.466 1.00 93.50 116 VAL A C 1
ATOM 920 O O . VAL A 1 116 ? -10.932 2.259 13.458 1.00 93.50 116 VAL A O 1
ATOM 923 N N . LEU A 1 117 ? -8.965 2.166 12.374 1.00 92.44 117 LEU A N 1
ATOM 924 C CA . LEU A 1 117 ? -8.250 1.452 13.431 1.00 92.44 117 LEU A CA 1
ATOM 925 C C . LEU A 1 117 ? -8.211 2.264 14.732 1.00 92.44 117 LEU A C 1
ATOM 927 O O . LEU A 1 117 ? -8.491 1.719 15.798 1.00 92.44 117 LEU A O 1
ATOM 931 N N . LEU A 1 118 ? -7.923 3.567 14.656 1.00 90.81 118 LEU A N 1
ATOM 932 C CA . LEU A 1 118 ? -7.930 4.448 15.829 1.00 90.81 118 LEU A CA 1
ATOM 933 C C . LEU A 1 118 ? -9.315 4.540 16.480 1.00 90.81 118 LEU A C 1
ATOM 935 O O . LEU A 1 118 ? -9.416 4.522 17.708 1.00 90.81 118 LEU A O 1
ATOM 939 N N . ILE A 1 119 ? -10.386 4.596 15.684 1.00 91.25 119 ILE A N 1
ATOM 940 C CA . ILE A 1 119 ? -11.756 4.581 16.210 1.00 91.25 119 ILE A CA 1
ATOM 941 C C . ILE A 1 119 ? -12.036 3.251 16.915 1.00 91.25 119 ILE A C 1
ATOM 943 O O . ILE A 1 119 ? -12.549 3.266 18.030 1.00 91.25 119 ILE A O 1
ATOM 947 N N . LEU A 1 120 ? -11.669 2.108 16.329 1.00 90.31 120 LEU A N 1
ATOM 948 C CA . LEU A 1 120 ? -11.872 0.798 16.963 1.00 90.31 120 LEU A CA 1
ATOM 949 C C . LEU A 1 120 ? -11.073 0.637 18.258 1.00 90.31 120 LEU A C 1
ATOM 951 O O . LEU A 1 120 ? -11.606 0.119 19.240 1.00 90.31 120 LEU A O 1
ATOM 955 N N . ILE A 1 121 ? -9.831 1.123 18.290 1.00 90.25 121 ILE A N 1
ATOM 956 C CA . ILE A 1 121 ? -9.019 1.180 19.512 1.00 90.25 121 ILE A CA 1
ATOM 957 C C . ILE A 1 121 ? -9.739 2.007 20.578 1.00 90.25 121 ILE A C 1
ATOM 959 O O . ILE A 1 121 ? -9.848 1.574 21.725 1.00 90.25 121 ILE A O 1
ATOM 963 N N . LYS A 1 122 ? -10.279 3.168 20.190 1.00 89.25 122 LYS A N 1
ATOM 964 C CA . LYS A 1 122 ? -11.035 4.037 21.091 1.00 89.25 122 LYS A CA 1
ATOM 965 C C . LYS A 1 122 ? -12.273 3.336 21.650 1.00 89.25 122 LYS A C 1
ATOM 967 O O . LYS A 1 122 ? -12.468 3.339 22.859 1.00 89.25 122 LYS A O 1
ATOM 972 N N . GLN A 1 123 ? -13.071 2.700 20.796 1.00 87.69 123 GLN A N 1
ATOM 973 C CA . GLN A 1 123 ? -14.270 1.956 21.208 1.00 87.69 123 GLN A CA 1
ATOM 974 C C . GLN A 1 123 ? -13.944 0.743 22.093 1.00 87.69 123 GLN A C 1
ATOM 976 O O . GLN A 1 123 ? -14.757 0.330 22.909 1.00 87.69 123 GLN A O 1
ATOM 981 N N . SER A 1 124 ? -12.741 0.182 21.964 1.00 86.25 124 SER A N 1
ATOM 982 C CA . SER A 1 124 ? -12.301 -0.970 22.759 1.00 86.25 124 SER A CA 1
ATOM 983 C C . SER A 1 124 ? -11.678 -0.584 24.106 1.00 86.25 124 SER A C 1
ATOM 985 O O . SER A 1 124 ? -11.380 -1.462 24.916 1.00 86.25 124 SER A O 1
ATOM 987 N N . SER A 1 125 ? -11.442 0.707 24.360 1.00 86.19 125 SER A N 1
ATOM 988 C CA . SER A 1 125 ? -10.826 1.171 25.603 1.00 86.19 125 SER A CA 1
ATOM 989 C C . SER A 1 125 ? -11.844 1.167 26.754 1.00 86.19 125 SER A C 1
ATOM 991 O O . SER A 1 125 ? -12.876 1.824 26.639 1.00 86.19 125 SER A O 1
ATOM 993 N N . PRO A 1 126 ? -11.556 0.521 27.901 1.00 81.75 126 PRO A N 1
ATOM 994 C CA . PRO A 1 126 ? -12.512 0.383 29.007 1.00 81.75 126 PRO A CA 1
ATOM 995 C C . PRO A 1 126 ? -12.766 1.687 29.780 1.00 81.75 126 PRO A C 1
ATOM 997 O O . PRO A 1 126 ? -13.732 1.789 30.526 1.00 81.75 126 PRO A O 1
ATOM 1000 N N . SER A 1 127 ? -11.885 2.682 29.649 1.00 84.19 127 SER A N 1
ATOM 1001 C CA . SER A 1 127 ? -12.031 4.000 30.275 1.00 84.19 127 SER A CA 1
ATOM 1002 C C . SER A 1 127 ? -11.179 5.044 29.548 1.00 84.19 127 SER A C 1
ATOM 1004 O O . SER A 1 127 ? -10.153 4.714 28.943 1.00 84.19 127 SER A O 1
ATOM 1006 N N . CYS A 1 128 ? -11.554 6.323 29.644 1.00 81.44 128 CYS A N 1
ATOM 1007 C CA . CYS A 1 128 ? -10.755 7.444 29.136 1.00 81.44 128 CYS A CA 1
ATOM 1008 C C . CYS A 1 128 ? -9.366 7.527 29.794 1.00 81.44 128 CYS A C 1
ATOM 1010 O O . CYS A 1 128 ? -8.415 7.955 29.144 1.00 81.44 128 CYS A O 1
ATOM 1012 N N . SER A 1 129 ? -9.223 7.064 31.042 1.00 84.06 129 SER A N 1
ATOM 1013 C CA . SER A 1 129 ? -7.951 7.110 31.783 1.00 84.06 129 SER A CA 1
ATOM 1014 C C . SER A 1 129 ? -6.849 6.249 31.143 1.00 84.06 129 SER A C 1
ATOM 1016 O O . SER A 1 129 ? -5.676 6.616 31.170 1.00 84.06 129 SER A O 1
ATOM 1018 N N . VAL A 1 130 ? -7.211 5.134 30.494 1.00 90.88 130 VAL A N 1
ATOM 1019 C CA . VAL A 1 130 ? -6.246 4.232 29.834 1.00 90.88 130 VAL A CA 1
ATOM 1020 C C . VAL A 1 130 ? -6.117 4.465 28.327 1.00 90.88 130 VAL A C 1
ATOM 1022 O O . VAL A 1 130 ? -5.192 3.938 27.708 1.00 90.88 130 VAL A O 1
ATOM 1025 N N . MET A 1 131 ? -6.977 5.305 27.745 1.00 89.25 131 MET A N 1
ATOM 1026 C CA . MET A 1 131 ? -7.010 5.604 26.309 1.00 89.25 131 MET A CA 1
ATOM 1027 C C . MET A 1 131 ? -5.653 6.079 25.780 1.00 89.25 131 MET A C 1
ATOM 1029 O O . MET A 1 131 ? -5.173 5.603 24.752 1.00 89.25 131 MET A O 1
ATOM 1033 N N . GLY A 1 132 ? -5.008 6.993 26.514 1.00 89.50 132 GLY A N 1
ATOM 1034 C CA . GLY A 1 132 ? -3.698 7.530 26.146 1.00 89.50 132 GLY A CA 1
ATOM 1035 C C . GLY A 1 132 ? -2.611 6.454 26.107 1.00 89.50 132 GLY A C 1
ATOM 1036 O O . GLY A 1 132 ? -1.789 6.455 25.195 1.00 89.50 132 GLY A O 1
ATOM 1037 N N . LYS A 1 133 ? -2.644 5.485 27.036 1.00 92.00 133 LYS A N 1
ATOM 1038 C CA . LYS A 1 133 ? -1.694 4.360 27.066 1.00 92.00 133 LYS A CA 1
ATOM 1039 C C . LYS A 1 133 ? -1.893 3.427 25.874 1.00 92.00 133 LYS A C 1
ATOM 1041 O O . LYS A 1 133 ? -0.914 3.037 25.246 1.00 92.00 133 LYS A O 1
ATOM 1046 N N . ILE A 1 134 ? -3.143 3.090 25.549 1.00 92.88 134 ILE A N 1
ATOM 1047 C CA . ILE A 1 134 ? -3.460 2.195 24.427 1.00 92.88 134 ILE A CA 1
ATOM 1048 C C . ILE A 1 134 ? -3.077 2.859 23.097 1.00 92.88 134 ILE A C 1
ATOM 1050 O O . ILE A 1 134 ? -2.391 2.247 22.279 1.00 92.88 134 ILE A O 1
ATOM 1054 N N . ASN A 1 135 ? -3.446 4.128 22.901 1.00 90.69 135 ASN A N 1
ATOM 1055 C CA . ASN A 1 135 ? -3.081 4.867 21.695 1.00 90.69 135 ASN A CA 1
ATOM 1056 C C . ASN A 1 135 ? -1.563 5.081 21.588 1.00 90.69 135 ASN A C 1
ATOM 1058 O O . ASN A 1 135 ? -0.994 4.933 20.511 1.00 90.69 135 ASN A O 1
ATOM 1062 N N . GLY A 1 136 ? -0.892 5.369 22.707 1.00 93.00 136 GLY A N 1
ATOM 1063 C CA . GLY A 1 136 ? 0.565 5.479 22.767 1.00 93.00 136 GLY A CA 1
ATOM 1064 C C . GLY A 1 136 ? 1.269 4.176 22.382 1.00 93.00 136 GLY A C 1
ATOM 1065 O O . GLY A 1 136 ? 2.221 4.207 21.602 1.00 93.00 136 GLY A O 1
ATOM 1066 N N . LEU A 1 137 ? 0.772 3.027 22.855 1.00 94.25 137 LEU A N 1
ATOM 1067 C CA . LEU A 1 137 ? 1.283 1.708 22.472 1.00 94.25 137 LEU A CA 1
ATOM 1068 C C . LEU A 1 137 ? 1.081 1.443 20.974 1.00 94.25 137 LEU A C 1
ATOM 1070 O O . LEU A 1 137 ? 2.028 1.055 20.292 1.00 94.25 137 LEU A O 1
ATOM 1074 N N . ALA A 1 138 ? -0.121 1.704 20.452 1.00 92.00 138 ALA A N 1
ATOM 1075 C CA . ALA A 1 138 ? -0.429 1.536 19.033 1.00 92.00 138 ALA A CA 1
ATOM 1076 C C . ALA A 1 138 ? 0.447 2.435 18.142 1.00 92.00 138 ALA A C 1
ATOM 1078 O O . ALA A 1 138 ? 1.026 1.967 17.160 1.00 92.00 138 ALA A O 1
ATOM 1079 N N . ALA A 1 139 ? 0.609 3.707 18.512 1.00 92.25 139 ALA A N 1
ATOM 1080 C CA . ALA A 1 139 ? 1.456 4.655 17.796 1.00 92.25 139 ALA A CA 1
ATOM 1081 C C . ALA A 1 139 ? 2.938 4.249 17.836 1.00 92.25 139 ALA A C 1
ATOM 1083 O O . ALA A 1 139 ? 3.616 4.324 16.809 1.00 92.25 139 ALA A O 1
ATOM 1084 N N . SER A 1 140 ? 3.428 3.774 18.986 1.00 95.50 140 SER A N 1
ATOM 1085 C CA . SER A 1 140 ? 4.811 3.307 19.152 1.00 95.50 140 SER A CA 1
ATOM 1086 C C . SER A 1 140 ? 5.084 2.044 18.336 1.00 95.50 140 SER A C 1
ATOM 1088 O O . SER A 1 140 ? 6.090 1.981 17.632 1.00 95.50 140 SER A O 1
ATOM 1090 N N . ALA A 1 141 ? 4.166 1.072 18.348 1.00 93.75 141 ALA A N 1
ATOM 1091 C CA . ALA A 1 141 ? 4.250 -0.114 17.496 1.00 93.75 141 ALA A CA 1
ATOM 1092 C C . ALA A 1 141 ? 4.248 0.274 16.008 1.00 93.75 141 ALA A C 1
ATOM 1094 O O . ALA A 1 141 ? 5.105 -0.167 15.243 1.00 93.75 141 ALA A O 1
ATOM 1095 N N . GLY A 1 142 ? 3.354 1.184 15.606 1.00 91.94 142 GLY A N 1
ATOM 1096 C CA . GLY A 1 142 ? 3.317 1.720 14.246 1.00 91.94 142 GLY A CA 1
ATOM 1097 C C . GLY A 1 142 ? 4.593 2.475 13.851 1.00 91.94 142 GLY A C 1
ATOM 1098 O O . GLY A 1 142 ? 5.005 2.421 12.692 1.00 91.94 142 GLY A O 1
ATOM 1099 N N . ALA A 1 143 ? 5.241 3.177 14.783 1.00 93.19 143 ALA A N 1
ATOM 1100 C CA . ALA A 1 143 ? 6.535 3.820 14.559 1.00 93.19 143 ALA A CA 1
ATOM 1101 C C . ALA A 1 143 ? 7.660 2.786 14.402 1.00 93.19 143 ALA A C 1
ATOM 1103 O O . ALA A 1 143 ? 8.409 2.861 13.432 1.00 93.19 143 ALA A O 1
ATOM 1104 N N . ALA A 1 144 ? 7.724 1.773 15.269 1.00 95.19 144 ALA A N 1
ATOM 1105 C CA . ALA A 1 144 ? 8.700 0.688 15.163 1.00 95.19 144 ALA A CA 1
ATOM 1106 C C . ALA A 1 144 ? 8.589 -0.048 13.818 1.00 95.19 144 ALA A C 1
ATOM 1108 O O . ALA A 1 144 ? 9.593 -0.242 13.130 1.00 95.19 144 ALA A O 1
ATOM 1109 N N . CYS A 1 145 ? 7.368 -0.372 13.379 1.00 92.62 145 CYS A N 1
ATOM 1110 C CA . CYS A 1 145 ? 7.137 -0.953 12.056 1.00 92.62 145 CYS A CA 1
ATOM 1111 C C . CYS A 1 145 ? 7.608 -0.029 10.923 1.00 92.62 145 CYS A C 1
ATOM 1113 O O . CYS A 1 145 ? 8.194 -0.512 9.958 1.00 92.62 145 CYS A O 1
ATOM 1115 N N . ARG A 1 146 ? 7.387 1.290 11.026 1.00 90.94 146 ARG A N 1
ATOM 1116 C CA . ARG A 1 146 ? 7.869 2.273 10.036 1.00 90.94 146 ARG A CA 1
ATOM 1117 C C . ARG A 1 146 ? 9.391 2.391 9.998 1.00 90.94 146 ARG A C 1
ATOM 1119 O O . ARG A 1 146 ? 9.928 2.656 8.930 1.00 90.94 146 ARG A O 1
ATOM 1126 N N . THR A 1 147 ? 10.071 2.155 11.114 1.00 94.25 147 THR A N 1
ATOM 1127 C CA . THR A 1 147 ? 11.538 2.134 11.175 1.00 94.25 147 THR A CA 1
ATOM 1128 C C . THR A 1 147 ? 12.115 0.853 10.571 1.00 94.25 147 THR A C 1
ATOM 1130 O O . THR A 1 147 ? 13.106 0.909 9.851 1.00 94.25 147 THR A O 1
ATOM 1133 N N . ILE A 1 148 ? 11.496 -0.303 10.835 1.00 94.12 148 ILE A N 1
ATOM 1134 C CA . ILE A 1 148 ? 12.009 -1.617 10.407 1.00 94.12 148 ILE A CA 1
ATOM 1135 C C . ILE A 1 148 ? 11.646 -1.937 8.951 1.00 94.12 148 ILE A C 1
ATOM 1137 O O . ILE A 1 148 ? 12.427 -2.575 8.245 1.00 94.12 148 ILE A O 1
ATOM 1141 N N . ALA A 1 149 ? 10.475 -1.503 8.479 1.00 92.19 149 ALA A N 1
ATOM 1142 C CA . ALA A 1 149 ? 9.983 -1.869 7.154 1.00 92.19 149 ALA A CA 1
ATOM 1143 C C . ALA A 1 149 ? 10.921 -1.447 6.002 1.00 92.19 149 ALA A C 1
ATOM 1145 O O . ALA A 1 149 ? 11.200 -2.311 5.172 1.00 92.19 149 ALA A O 1
ATOM 1146 N N . PRO A 1 150 ? 11.447 -0.202 5.931 1.00 92.56 150 PRO A N 1
ATOM 1147 C CA . PRO A 1 150 ? 12.301 0.218 4.818 1.00 92.56 150 PRO A CA 1
ATOM 1148 C C . PRO A 1 150 ? 13.621 -0.552 4.695 1.00 92.56 150 PRO A C 1
ATOM 1150 O O . PRO A 1 150 ? 13.905 -1.023 3.593 1.00 92.56 150 PRO A O 1
ATOM 1153 N N . PRO A 1 151 ? 14.406 -0.766 5.771 1.00 93.81 151 PRO A N 1
ATOM 1154 C CA . PRO A 1 151 ? 15.607 -1.597 5.689 1.00 93.81 151 PRO A CA 1
ATOM 1155 C C . PRO A 1 151 ? 15.319 -3.029 5.224 1.00 93.81 151 PRO A C 1
ATOM 1157 O O . PRO A 1 151 ? 16.005 -3.541 4.342 1.00 93.81 151 PRO A O 1
ATOM 1160 N N . VAL A 1 152 ? 14.279 -3.668 5.775 1.00 93.69 152 VAL A N 1
ATOM 1161 C CA . VAL A 1 152 ? 13.920 -5.054 5.425 1.00 93.69 152 VAL A CA 1
ATOM 1162 C C . VAL A 1 152 ? 13.459 -5.153 3.973 1.00 93.69 152 VAL A C 1
ATOM 1164 O O . VAL A 1 152 ? 13.903 -6.030 3.236 1.00 93.69 152 VAL A O 1
ATOM 1167 N N . ALA A 1 153 ? 12.597 -4.241 3.535 1.00 91.12 153 ALA A N 1
ATOM 1168 C CA . ALA A 1 153 ? 12.103 -4.221 2.166 1.00 91.12 153 ALA A CA 1
ATOM 1169 C C . ALA A 1 153 ? 13.206 -3.878 1.157 1.00 91.12 153 ALA A C 1
ATOM 1171 O O . ALA A 1 153 ? 13.270 -4.507 0.106 1.00 91.12 153 ALA A O 1
ATOM 1172 N N . GLY A 1 154 ? 14.104 -2.942 1.482 1.00 91.50 154 GLY A N 1
ATOM 1173 C CA . GLY A 1 154 ? 15.270 -2.621 0.657 1.00 91.50 154 GLY A CA 1
ATOM 1174 C C . GLY A 1 154 ? 16.231 -3.805 0.520 1.00 91.50 154 GLY A C 1
ATOM 1175 O O . GLY A 1 154 ? 16.705 -4.085 -0.583 1.00 91.50 154 GLY A O 1
ATOM 1176 N N . TYR A 1 155 ? 16.458 -4.552 1.606 1.00 92.75 155 TYR A N 1
ATOM 1177 C CA . TYR A 1 155 ? 17.221 -5.802 1.574 1.00 92.75 155 TYR A CA 1
ATOM 1178 C C . TYR A 1 155 ? 16.556 -6.848 0.671 1.00 92.75 155 TYR A C 1
ATOM 1180 O O . TYR A 1 155 ? 17.205 -7.381 -0.228 1.00 92.75 155 TYR A O 1
ATOM 1188 N N . LEU A 1 156 ? 15.254 -7.098 0.856 1.00 91.75 156 LEU A N 1
ATOM 1189 C CA . LEU A 1 156 ? 14.495 -8.048 0.035 1.00 91.75 156 LEU A CA 1
ATOM 1190 C C . LEU A 1 156 ? 14.464 -7.642 -1.440 1.00 91.75 156 LEU A C 1
ATOM 1192 O O . LEU A 1 156 ? 14.573 -8.506 -2.305 1.00 91.75 156 LEU A O 1
ATOM 1196 N N . TYR A 1 157 ? 14.344 -6.346 -1.734 1.00 89.94 157 TYR A N 1
ATOM 1197 C CA . TYR A 1 157 ? 14.379 -5.839 -3.103 1.00 89.94 157 TYR A CA 1
ATOM 119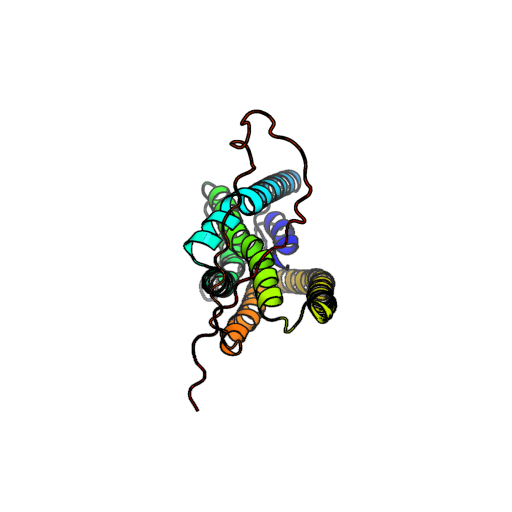8 C C . TYR A 1 157 ? 15.755 -6.070 -3.727 1.00 89.94 157 TYR A C 1
ATOM 1200 O O . TYR A 1 157 ? 15.840 -6.632 -4.811 1.00 89.94 157 TYR A O 1
ATOM 1208 N N . SER A 1 158 ? 16.833 -5.739 -3.009 1.00 88.62 158 SER A N 1
ATOM 1209 C CA . SER A 1 158 ? 18.214 -5.944 -3.475 1.00 88.62 158 SER A CA 1
ATOM 1210 C C . SER A 1 158 ? 18.533 -7.426 -3.709 1.00 88.62 158 SER A C 1
ATOM 1212 O O . SER A 1 158 ? 19.128 -7.785 -4.726 1.00 88.62 158 SER A O 1
ATOM 1214 N N . ALA A 1 159 ? 18.098 -8.305 -2.800 1.00 87.94 159 ALA A N 1
ATOM 1215 C CA . ALA A 1 159 ? 18.207 -9.755 -2.959 1.00 87.94 159 ALA A CA 1
ATOM 1216 C C . ALA A 1 159 ? 17.366 -10.261 -4.144 1.00 87.94 159 ALA A C 1
ATOM 1218 O O . ALA A 1 159 ? 17.805 -11.133 -4.898 1.00 87.94 159 ALA A O 1
ATOM 1219 N N . GLY A 1 160 ? 16.182 -9.679 -4.347 1.00 85.94 160 GLY A N 1
ATOM 1220 C CA . GLY A 1 160 ? 15.343 -9.893 -5.520 1.00 85.94 160 GLY A CA 1
ATOM 1221 C C . GLY A 1 160 ? 16.071 -9.530 -6.809 1.00 85.94 160 GLY A C 1
ATOM 1222 O O . GLY A 1 160 ? 16.171 -10.362 -7.699 1.00 85.94 160 GLY A O 1
ATOM 1223 N N . THR A 1 161 ? 16.678 -8.348 -6.894 1.00 84.06 161 THR A N 1
ATOM 1224 C CA . THR A 1 161 ? 17.473 -7.929 -8.058 1.00 84.06 161 THR A CA 1
ATOM 1225 C C . THR A 1 161 ? 18.643 -8.882 -8.325 1.00 84.06 161 THR A C 1
ATOM 1227 O O . THR A 1 161 ? 18.830 -9.307 -9.461 1.00 84.06 161 THR A O 1
ATOM 1230 N N . ALA A 1 162 ? 19.390 -9.296 -7.293 1.00 84.62 162 ALA A N 1
ATOM 1231 C CA . ALA A 1 162 ? 20.509 -10.236 -7.440 1.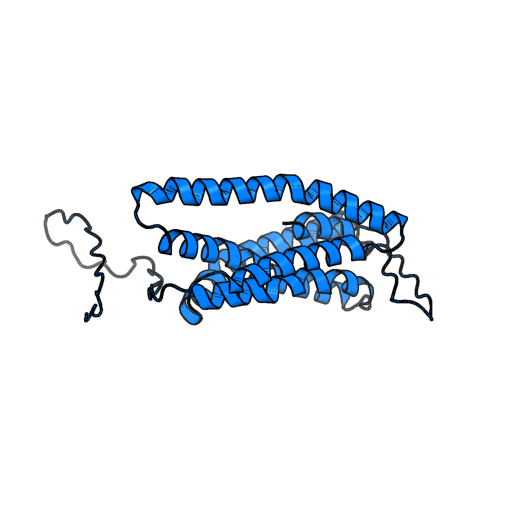00 84.62 162 ALA A CA 1
ATOM 1232 C C . ALA A 1 162 ? 20.063 -11.636 -7.906 1.00 84.62 162 ALA A C 1
ATOM 1234 O O . ALA A 1 162 ? 20.732 -12.282 -8.710 1.00 84.62 162 ALA A O 1
ATOM 1235 N N . SER A 1 163 ? 18.902 -12.091 -7.434 1.00 80.31 163 SER A N 1
ATOM 1236 C CA . SER A 1 163 ? 18.254 -13.334 -7.868 1.00 80.31 163 SER A CA 1
ATOM 1237 C C . SER A 1 163 ? 17.362 -13.144 -9.096 1.00 80.31 163 SER A C 1
ATOM 1239 O O . SER A 1 163 ? 16.660 -14.072 -9.491 1.00 80.31 163 SER A O 1
ATOM 1241 N N . GLY A 1 164 ? 17.397 -11.979 -9.750 1.00 78.94 164 GLY A N 1
ATOM 1242 C CA . GLY A 1 164 ? 16.595 -11.609 -10.918 1.00 78.94 164 GLY A CA 1
ATOM 1243 C C . GLY A 1 164 ? 15.077 -11.718 -10.736 1.00 78.94 164 GLY A C 1
ATOM 1244 O O . GLY A 1 164 ? 14.389 -12.010 -11.699 1.00 78.94 164 GLY A O 1
ATOM 1245 N N . CYS A 1 165 ? 14.541 -11.593 -9.525 1.00 81.50 165 CYS A N 1
ATOM 1246 C CA . CYS A 1 165 ? 13.107 -11.573 -9.240 1.00 81.50 165 CYS A CA 1
ATOM 1247 C C . CYS A 1 165 ? 12.790 -10.449 -8.240 1.00 81.50 165 CYS A C 1
ATOM 1249 O O . CYS A 1 165 ? 12.722 -10.657 -7.026 1.00 81.50 165 CYS A O 1
ATOM 1251 N N . THR A 1 166 ? 12.595 -9.228 -8.741 1.00 83.12 166 THR A N 1
ATOM 1252 C CA . THR A 1 166 ? 12.285 -8.040 -7.915 1.00 83.12 166 THR A CA 1
ATOM 1253 C C . THR A 1 166 ? 10.899 -8.136 -7.267 1.00 83.12 166 THR A C 1
ATOM 1255 O O . THR A 1 166 ? 10.647 -7.532 -6.220 1.00 83.12 166 THR A O 1
ATOM 1258 N N . ALA A 1 167 ? 10.015 -8.976 -7.819 1.00 87.00 167 ALA A N 1
ATOM 1259 C CA . ALA A 1 167 ? 8.696 -9.278 -7.266 1.00 87.00 167 ALA A CA 1
ATOM 1260 C C . ALA A 1 167 ? 8.737 -9.876 -5.844 1.00 87.00 167 ALA A C 1
ATOM 1262 O O . ALA A 1 167 ? 7.764 -9.737 -5.101 1.00 87.00 167 ALA A O 1
ATOM 1263 N N . ILE A 1 168 ? 9.859 -10.477 -5.421 1.00 88.44 168 ILE A N 1
ATOM 1264 C CA . ILE A 1 168 ? 10.008 -11.089 -4.088 1.00 88.44 168 ILE A CA 1
ATOM 1265 C C . ILE A 1 168 ? 9.716 -10.084 -2.966 1.00 88.44 168 ILE A C 1
ATOM 1267 O O . ILE A 1 168 ? 9.050 -10.439 -1.992 1.00 88.44 168 ILE A O 1
ATOM 1271 N N . ALA A 1 169 ? 10.144 -8.824 -3.093 1.00 90.88 169 ALA A N 1
ATOM 1272 C CA . ALA A 1 169 ? 9.887 -7.799 -2.076 1.00 90.88 169 ALA A CA 1
ATOM 1273 C C . ALA A 1 169 ? 8.383 -7.488 -1.920 1.00 90.88 169 ALA A C 1
ATOM 1275 O O . ALA A 1 169 ? 7.868 -7.329 -0.805 1.00 90.88 169 ALA A O 1
ATOM 1276 N N . TRP A 1 170 ? 7.660 -7.465 -3.041 1.00 92.62 170 TRP A N 1
ATOM 1277 C CA . TRP A 1 170 ? 6.217 -7.232 -3.097 1.00 92.62 170 TRP A CA 1
ATOM 1278 C C . TRP A 1 170 ? 5.418 -8.425 -2.572 1.00 92.62 170 TRP A C 1
ATOM 1280 O O . TRP A 1 170 ? 4.504 -8.260 -1.760 1.00 92.62 170 TRP A O 1
ATOM 1290 N N . TRP A 1 171 ? 5.788 -9.642 -2.963 1.00 93.25 171 TRP A N 1
ATOM 1291 C CA . TRP A 1 171 ? 5.126 -10.858 -2.488 1.00 93.25 171 TRP A CA 1
ATOM 1292 C C . TRP A 1 171 ? 5.423 -11.152 -1.019 1.00 93.25 171 TRP A C 1
ATOM 1294 O O . TRP A 1 171 ? 4.524 -11.564 -0.291 1.00 93.25 171 TRP A O 1
ATOM 1304 N N . SER A 1 172 ? 6.622 -10.828 -0.533 1.00 93.00 172 SER A N 1
ATOM 1305 C CA . SER A 1 172 ? 6.922 -10.867 0.905 1.00 93.00 172 SER A CA 1
ATOM 1306 C C . SER A 1 172 ? 6.040 -9.883 1.679 1.00 93.00 172 SER A C 1
ATOM 1308 O O . SER A 1 172 ? 5.468 -10.236 2.709 1.00 93.00 172 SER A O 1
ATOM 1310 N N . SER A 1 173 ? 5.845 -8.666 1.154 1.00 93.50 173 SER A N 1
ATOM 1311 C CA . SER A 1 173 ? 4.906 -7.696 1.739 1.00 93.50 173 SER A CA 1
ATOM 1312 C C . SER A 1 173 ? 3.459 -8.201 1.707 1.00 93.50 173 SER A C 1
ATOM 1314 O O . SER A 1 173 ? 2.721 -8.012 2.672 1.00 93.50 173 SER A O 1
ATOM 1316 N N . THR A 1 174 ? 3.071 -8.892 0.632 1.00 95.12 174 THR A N 1
ATOM 1317 C CA . THR A 1 174 ? 1.757 -9.544 0.502 1.00 95.12 174 THR A CA 1
ATOM 1318 C C . THR A 1 174 ? 1.569 -10.607 1.583 1.00 95.12 174 THR A C 1
ATOM 1320 O O . THR A 1 174 ? 0.539 -10.618 2.250 1.00 95.12 174 THR A O 1
ATOM 1323 N N . LEU A 1 175 ? 2.573 -11.457 1.816 1.00 95.31 175 LEU A N 1
ATOM 1324 C CA . LEU A 1 175 ? 2.539 -12.483 2.859 1.00 95.31 175 LEU A CA 1
ATOM 1325 C C . LEU A 1 175 ? 2.381 -11.866 4.255 1.00 95.31 175 LEU A C 1
ATOM 1327 O O . LEU A 1 175 ? 1.538 -12.306 5.032 1.00 95.31 175 LEU A O 1
ATOM 1331 N N . ILE A 1 176 ? 3.135 -10.808 4.561 1.00 94.44 176 ILE A N 1
ATOM 1332 C CA . ILE A 1 176 ? 3.011 -10.090 5.839 1.00 94.44 176 ILE A CA 1
ATOM 1333 C C . ILE A 1 176 ? 1.613 -9.469 5.979 1.00 94.44 176 ILE A C 1
ATOM 1335 O O . ILE A 1 176 ? 1.001 -9.559 7.044 1.00 94.44 176 ILE A O 1
ATOM 1339 N N . ALA A 1 177 ? 1.070 -8.885 4.908 1.00 94.25 177 ALA A N 1
ATOM 1340 C CA . ALA A 1 177 ? -0.287 -8.345 4.905 1.00 94.25 177 ALA A CA 1
ATOM 1341 C C . ALA A 1 177 ? -1.352 -9.439 5.106 1.00 94.25 177 ALA A C 1
ATOM 1343 O O . ALA A 1 177 ? -2.340 -9.205 5.803 1.00 94.25 177 ALA A O 1
ATOM 1344 N N . LEU A 1 178 ? -1.148 -10.643 4.561 1.00 96.06 178 LEU A N 1
ATOM 1345 C CA . LEU A 1 178 ? -2.022 -11.798 4.792 1.00 96.06 178 LEU A CA 1
ATOM 1346 C C . LEU A 1 178 ? -1.980 -12.264 6.249 1.00 96.06 178 LEU A C 1
ATOM 1348 O O . LEU A 1 178 ? -3.030 -12.562 6.813 1.00 96.06 178 LEU A O 1
ATOM 1352 N N . ILE A 1 179 ? -0.804 -12.260 6.885 1.00 95.25 179 ILE A N 1
ATOM 1353 C CA . ILE A 1 179 ? -0.677 -12.535 8.326 1.00 95.25 179 ILE A CA 1
ATOM 1354 C C . ILE A 1 179 ? -1.426 -11.470 9.139 1.00 95.25 179 ILE A C 1
ATOM 1356 O O . ILE A 1 179 ? -2.146 -11.801 10.073 1.00 95.25 179 ILE A O 1
ATOM 1360 N N . GLY A 1 180 ? -1.314 -10.189 8.776 1.00 92.81 180 GLY A N 1
ATOM 1361 C CA . GLY A 1 180 ? -2.106 -9.128 9.410 1.00 92.81 180 GLY A CA 1
ATOM 1362 C C . GLY A 1 180 ? -3.613 -9.306 9.192 1.00 92.81 180 GLY A C 1
ATOM 1363 O O . GLY A 1 180 ? -4.410 -9.076 10.095 1.00 92.81 180 GLY A O 1
ATOM 1364 N N . THR A 1 181 ? -4.012 -9.784 8.015 1.00 94.50 181 THR A N 1
ATOM 1365 C CA . THR A 1 181 ? -5.416 -10.052 7.681 1.00 94.50 181 THR A CA 1
ATOM 1366 C C . THR A 1 181 ? -5.974 -11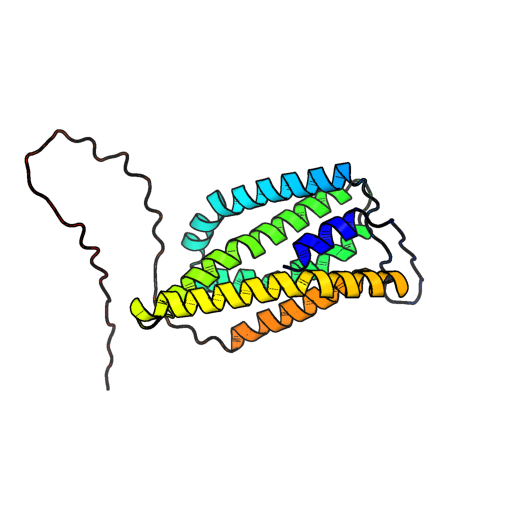.231 8.470 1.00 94.50 181 THR A C 1
ATOM 1368 O O . THR A 1 181 ? -7.099 -11.159 8.959 1.00 94.50 181 THR A O 1
ATOM 1371 N N . SER A 1 182 ? -5.201 -12.306 8.649 1.00 94.00 182 SER A N 1
ATOM 1372 C CA . SER A 1 182 ? -5.645 -13.473 9.420 1.00 94.00 182 SER A CA 1
ATOM 1373 C C . SER A 1 182 ? -5.895 -13.135 10.891 1.00 94.00 182 SER A C 1
ATOM 1375 O O . SER A 1 182 ? -6.753 -13.751 11.523 1.00 94.00 182 SER A O 1
ATOM 1377 N N . GLN A 1 183 ? -5.247 -12.089 11.420 1.00 93.50 183 GLN A N 1
ATOM 1378 C CA . GLN A 1 183 ? -5.504 -11.597 12.775 1.00 93.50 183 GLN A CA 1
ATOM 1379 C C . GLN A 1 183 ? -6.949 -11.122 12.982 1.00 93.50 183 GLN A C 1
ATOM 1381 O O . GLN A 1 183 ? -7.436 -11.181 14.111 1.00 93.50 183 GLN A O 1
ATOM 1386 N N . LEU A 1 184 ? -7.671 -10.736 11.919 1.00 92.06 184 LEU A N 1
ATOM 1387 C CA . LEU A 1 184 ? -9.092 -10.369 12.002 1.00 92.06 184 LEU A CA 1
ATOM 1388 C C . LEU A 1 184 ? -9.948 -11.469 12.640 1.00 92.06 184 LEU A C 1
ATOM 1390 O O . LEU A 1 184 ? -10.919 -11.160 13.325 1.00 92.06 184 LEU A O 1
ATOM 1394 N N . TRP A 1 185 ? -9.586 -12.740 12.446 1.00 89.38 185 TRP A N 1
ATOM 1395 C CA . TRP A 1 185 ? -10.361 -13.880 12.942 1.00 89.38 185 TRP A CA 1
ATOM 1396 C C . TRP A 1 185 ? -10.300 -14.012 14.466 1.00 89.38 185 TRP A C 1
ATOM 1398 O O . TRP A 1 185 ? -11.202 -14.583 15.075 1.00 89.38 185 TRP A O 1
ATOM 1408 N N . PHE A 1 186 ? -9.269 -13.448 15.097 1.00 89.69 186 PHE A N 1
ATOM 1409 C CA . PHE A 1 186 ? -9.120 -13.452 16.551 1.00 89.69 186 PHE A CA 1
ATOM 1410 C C . PHE A 1 186 ? -9.827 -12.271 17.230 1.00 89.69 186 PHE A C 1
ATOM 1412 O O . PHE A 1 186 ? -9.986 -12.270 18.452 1.00 89.69 186 PHE A O 1
ATOM 1419 N N . ILE A 1 187 ? -10.274 -11.264 16.470 1.00 87.81 187 ILE A N 1
ATOM 1420 C CA . ILE A 1 187 ? -10.895 -10.064 17.036 1.00 87.81 187 ILE A CA 1
ATOM 1421 C C . ILE A 1 187 ? -12.383 -10.329 17.292 1.00 87.81 187 ILE A C 1
ATOM 1423 O O . ILE A 1 187 ? -13.198 -10.394 16.371 1.00 87.81 187 ILE A O 1
ATOM 1427 N N . LYS A 1 188 ? -12.763 -10.436 18.571 1.00 79.38 188 LYS A N 1
ATOM 1428 C CA . LYS A 1 188 ? -14.173 -10.511 18.974 1.00 79.38 188 LYS A CA 1
ATOM 1429 C C . LYS A 1 188 ? -14.853 -9.160 18.762 1.00 79.38 188 LYS A C 1
ATOM 1431 O O . LYS A 1 188 ? -14.459 -8.153 19.347 1.00 79.38 188 LYS A O 1
ATOM 1436 N N . ARG A 1 189 ? -15.916 -9.149 17.958 1.00 74.25 189 ARG A N 1
ATOM 1437 C CA . ARG A 1 189 ? -16.733 -7.956 17.724 1.00 74.25 189 ARG A CA 1
ATOM 1438 C C . ARG A 1 189 ? -17.566 -7.627 18.965 1.00 74.25 189 ARG A C 1
ATOM 1440 O O . ARG A 1 189 ? -18.461 -8.388 19.325 1.00 74.25 189 ARG A O 1
ATOM 1447 N N . ARG A 1 190 ? -17.330 -6.457 19.557 1.00 65.50 190 ARG A N 1
ATOM 1448 C CA . ARG A 1 190 ? -18.267 -5.819 20.492 1.00 65.50 190 ARG A CA 1
ATOM 1449 C C . ARG A 1 190 ? -19.337 -5.094 19.662 1.00 65.50 190 ARG A C 1
ATOM 1451 O O . ARG A 1 190 ? -18.999 -4.424 18.686 1.00 65.50 190 ARG A O 1
ATOM 1458 N N . LYS A 1 191 ? -20.625 -5.310 19.948 1.00 56.88 191 LYS A N 1
ATOM 1459 C CA . LYS A 1 191 ? -21.758 -4.812 19.136 1.00 56.88 191 LYS A CA 1
ATOM 1460 C C . LYS A 1 191 ? -22.127 -3.350 19.448 1.00 56.88 191 LYS A C 1
ATOM 1462 O O . LYS A 1 191 ? -23.286 -2.978 19.309 1.00 56.88 191 LYS A O 1
ATOM 1467 N N . ASP A 1 192 ? -21.166 -2.516 19.826 1.00 55.72 192 ASP A N 1
ATOM 1468 C CA . ASP A 1 192 ? -21.467 -1.130 20.184 1.00 55.72 192 ASP A CA 1
ATOM 1469 C C . ASP A 1 192 ? -21.664 -0.316 18.896 1.00 55.72 192 ASP A C 1
ATOM 1471 O O . ASP A 1 192 ? -20.742 -0.098 18.104 1.00 55.72 192 ASP A O 1
ATOM 1475 N N . THR A 1 193 ? -22.918 0.052 18.631 1.00 45.09 193 THR A N 1
ATOM 1476 C CA . THR A 1 193 ? -23.329 0.768 17.420 1.00 45.09 193 THR A CA 1
ATOM 1477 C C . THR A 1 193 ? -23.048 2.252 17.610 1.00 45.09 193 THR A C 1
ATOM 1479 O O . THR A 1 193 ? -23.901 3.000 18.071 1.00 45.09 193 THR A O 1
ATOM 1482 N N . VAL A 1 194 ? -21.839 2.694 17.265 1.00 53.69 194 VAL A N 1
ATOM 1483 C CA . VAL A 1 194 ? -21.526 4.127 17.223 1.00 53.69 194 VAL A CA 1
ATOM 1484 C C . VAL A 1 194 ? -21.706 4.633 15.801 1.00 53.69 194 VAL A C 1
ATOM 1486 O O . VAL A 1 194 ? -20.881 4.389 14.920 1.00 53.69 194 VAL A O 1
ATOM 1489 N N . THR A 1 195 ? -22.811 5.340 15.582 1.00 47.19 195 THR A N 1
ATOM 1490 C CA . THR A 1 195 ? -23.043 6.139 14.379 1.00 47.19 195 THR A CA 1
ATOM 1491 C C . THR A 1 195 ? -22.143 7.369 14.436 1.00 47.19 195 THR A C 1
ATOM 1493 O O . THR A 1 195 ? -22.338 8.248 15.277 1.00 47.19 195 THR A O 1
ATOM 1496 N N . VAL A 1 196 ? -21.145 7.438 13.557 1.00 53.12 196 VAL A N 1
ATOM 1497 C CA . VAL A 1 196 ? -20.435 8.691 13.292 1.00 53.12 196 VAL A CA 1
ATOM 1498 C C . VAL A 1 196 ? -21.427 9.567 12.529 1.00 53.12 196 VAL A C 1
ATOM 1500 O O . VAL A 1 196 ? -21.935 9.165 11.492 1.00 53.12 196 VAL A O 1
ATOM 1503 N N . ARG A 1 197 ? -21.812 10.711 13.098 1.00 45.06 197 ARG A N 1
ATOM 1504 C CA . ARG A 1 197 ? -22.644 11.699 12.407 1.00 45.06 197 ARG A CA 1
ATOM 1505 C C . ARG A 1 197 ? -21.729 12.849 12.026 1.00 45.06 197 ARG A C 1
ATOM 1507 O O . ARG A 1 197 ? -21.132 13.461 12.910 1.00 45.06 197 ARG A O 1
ATOM 1514 N N . SER A 1 198 ? -21.607 13.127 10.732 1.00 44.06 198 SER A N 1
ATOM 1515 C CA . SER A 1 198 ? -20.925 14.328 10.253 1.00 44.06 198 SER A CA 1
ATOM 1516 C C . SER A 1 198 ? -21.602 15.565 10.852 1.00 44.06 198 SER A C 1
ATOM 1518 O O . SER A 1 198 ? -22.775 15.838 10.587 1.00 44.06 198 SER A O 1
ATOM 1520 N N . VAL A 1 199 ? -20.887 16.286 11.717 1.00 48.19 199 VAL A N 1
ATOM 1521 C CA . VAL A 1 199 ? -21.329 17.591 12.209 1.00 48.19 199 VAL A CA 1
ATOM 1522 C C . VAL A 1 199 ? -21.005 18.580 11.097 1.00 48.19 199 VAL A C 1
ATOM 1524 O O . VAL A 1 199 ? -19.857 18.990 10.937 1.00 48.19 199 VAL A O 1
ATOM 1527 N N . ALA A 1 200 ? -22.002 18.914 10.278 1.00 52.44 200 ALA A N 1
ATOM 1528 C CA . ALA A 1 200 ? -21.880 20.027 9.346 1.00 52.44 200 ALA A CA 1
ATOM 1529 C C . ALA A 1 200 ? -21.472 21.291 10.130 1.00 52.44 200 ALA A C 1
ATOM 1531 O O . ALA A 1 200 ? -21.990 21.500 11.233 1.00 52.44 200 ALA A O 1
ATOM 1532 N N . PRO A 1 201 ? -20.564 22.132 9.604 1.00 46.59 201 PRO A N 1
ATOM 1533 C CA . PRO A 1 201 ? -20.197 23.362 10.278 1.00 46.59 201 PRO A CA 1
ATOM 1534 C C . PRO A 1 201 ? -21.445 24.230 10.440 1.00 46.59 201 PRO A C 1
ATOM 1536 O O . PRO A 1 201 ? -22.169 24.530 9.492 1.00 46.59 201 PRO A O 1
ATOM 1539 N N . CYS A 1 202 ? -21.688 24.578 11.694 1.00 53.06 202 CYS A N 1
ATOM 1540 C CA . CYS A 1 202 ? -22.627 25.560 12.194 1.00 53.06 202 CYS A CA 1
ATOM 1541 C C . CYS A 1 202 ? -22.656 26.822 11.311 1.00 53.06 202 CYS A C 1
ATOM 1543 O O . CYS A 1 202 ? -21.849 27.729 11.473 1.00 53.06 202 CYS A O 1
ATOM 1545 N N . LEU A 1 203 ? -23.617 26.884 10.384 1.00 47.62 203 LEU A N 1
ATOM 1546 C CA . LEU A 1 203 ? -23.918 28.077 9.578 1.00 47.62 203 LEU A CA 1
ATOM 1547 C C . LEU A 1 203 ? -25.409 28.460 9.593 1.00 47.62 203 LEU A C 1
ATOM 1549 O O . LEU A 1 203 ? -25.820 29.357 8.868 1.00 47.62 203 LEU A O 1
ATOM 1553 N N . ALA A 1 204 ? -26.225 27.831 10.446 1.00 46.09 204 ALA A N 1
ATOM 1554 C CA . ALA A 1 204 ? -27.668 28.083 10.521 1.00 46.09 204 ALA A CA 1
ATOM 1555 C C . ALA A 1 204 ? -28.164 28.408 11.943 1.00 46.09 204 ALA A C 1
ATOM 1557 O O . ALA A 1 204 ? -29.259 28.013 12.329 1.00 46.09 204 ALA A O 1
ATOM 1558 N N . ALA A 1 205 ? -27.364 29.131 12.730 1.00 45.09 205 ALA A N 1
ATOM 1559 C CA . ALA A 1 205 ? -27.791 29.700 14.010 1.00 45.09 205 ALA A CA 1
ATOM 1560 C C . ALA A 1 205 ? -27.456 31.200 14.075 1.00 45.09 205 ALA A C 1
ATOM 1562 O O . ALA A 1 205 ? -26.812 31.670 15.003 1.00 45.09 205 ALA A O 1
ATOM 1563 N N . ALA A 1 206 ? -27.872 31.954 13.056 1.00 42.62 206 ALA A N 1
ATOM 1564 C CA . ALA A 1 206 ? -27.937 33.413 13.109 1.00 42.62 206 ALA A CA 1
ATOM 1565 C C . ALA A 1 206 ? -29.408 33.836 13.264 1.00 42.62 206 ALA A C 1
ATOM 1567 O O . ALA A 1 206 ? -30.032 34.338 12.334 1.00 42.62 206 ALA A O 1
ATOM 1568 N N . GLY A 1 207 ? -29.977 33.550 14.437 1.00 41.72 207 GLY A N 1
ATOM 1569 C CA . GLY A 1 207 ? -31.189 34.203 14.944 1.00 41.72 207 GLY A CA 1
ATOM 1570 C C . GLY A 1 207 ? -30.797 35.334 15.910 1.00 41.72 207 GLY A C 1
ATOM 1571 O O . GLY A 1 207 ? -29.702 35.276 16.472 1.00 41.72 207 GLY A O 1
ATOM 1572 N N . PRO A 1 208 ? -31.625 36.381 16.081 1.00 40.19 208 PRO A N 1
ATOM 1573 C CA . PRO A 1 208 ? -31.248 37.597 16.809 1.00 40.19 208 PRO A CA 1
ATOM 1574 C C . PRO A 1 208 ? -31.013 37.344 18.315 1.00 40.19 208 PRO A C 1
ATOM 1576 O O . PRO A 1 208 ? -31.504 36.352 18.856 1.00 40.19 208 PRO A O 1
ATOM 1579 N N . PRO A 1 209 ? -30.245 38.216 19.001 1.00 41.97 209 PRO A N 1
ATOM 1580 C CA . PRO A 1 209 ? -29.608 37.886 20.269 1.00 41.97 209 PRO A CA 1
ATOM 1581 C C . PRO A 1 209 ? -30.619 37.906 21.417 1.00 41.97 209 PRO A C 1
ATOM 1583 O O . PRO A 1 209 ? -31.206 38.943 21.723 1.00 41.97 209 PRO A O 1
ATOM 1586 N N . ALA A 1 210 ? -30.780 36.768 22.088 1.00 36.31 210 ALA A N 1
ATOM 1587 C CA . ALA A 1 210 ? -31.472 36.678 23.365 1.00 36.31 210 ALA A CA 1
ATOM 1588 C C . ALA A 1 210 ? -30.446 36.416 24.479 1.00 36.31 210 ALA A C 1
ATOM 1590 O O . ALA A 1 210 ? -29.902 35.324 24.591 1.00 36.31 210 ALA A O 1
ATOM 1591 N N . SER A 1 211 ? -30.162 37.483 25.231 1.00 35.25 211 SER A N 1
ATOM 1592 C CA . SER A 1 211 ? -29.917 37.538 26.681 1.00 35.25 211 SER A CA 1
ATOM 1593 C C . SER A 1 211 ? -29.356 36.289 27.388 1.00 35.25 211 SER A C 1
ATOM 1595 O O . SER A 1 211 ? -30.078 35.323 27.607 1.00 35.25 211 SER A O 1
ATOM 1597 N N . ASP A 1 212 ? -28.113 36.418 27.863 1.00 38.31 212 ASP A N 1
ATOM 1598 C CA . ASP A 1 212 ? -27.516 35.829 29.074 1.00 38.31 212 ASP A CA 1
ATOM 1599 C C . ASP A 1 212 ? -28.082 34.509 29.628 1.00 38.31 212 ASP A C 1
ATOM 1601 O O . ASP A 1 212 ? -29.088 34.469 30.334 1.00 38.31 212 ASP A O 1
ATOM 1605 N N . SER A 1 213 ? -27.315 33.431 29.459 1.00 34.41 213 SER A N 1
ATOM 1606 C CA . SER A 1 213 ? -26.708 32.677 30.573 1.00 34.41 213 SER A CA 1
ATOM 1607 C C . SER A 1 213 ? -25.957 31.456 30.029 1.00 34.41 213 SER A C 1
ATOM 1609 O O . SER A 1 213 ? -26.467 30.697 29.212 1.00 34.41 213 SER A O 1
ATOM 1611 N N . HIS A 1 214 ? -24.707 31.288 30.464 1.00 46.03 214 HIS A N 1
ATOM 1612 C CA . HIS A 1 214 ? -23.833 30.152 30.153 1.00 46.03 214 HIS A CA 1
ATOM 1613 C C . HIS A 1 214 ? -24.551 28.787 30.189 1.00 46.03 214 HIS A C 1
ATOM 1615 O O . HIS A 1 214 ? -25.001 28.385 31.265 1.00 46.03 214 HIS A O 1
ATOM 1621 N N . PRO A 1 215 ? -24.468 27.971 29.122 1.00 36.81 215 PRO A N 1
ATOM 1622 C CA . PRO A 1 215 ? -24.587 26.530 29.257 1.00 36.81 215 PRO A CA 1
ATOM 1623 C C . PRO A 1 215 ? -23.221 25.891 28.999 1.00 36.81 215 PRO A C 1
ATOM 1625 O O . PRO A 1 215 ? -22.665 25.958 27.904 1.00 36.81 215 PRO A O 1
ATOM 1628 N N . ARG A 1 216 ? -22.672 25.244 30.033 1.00 39.06 216 ARG A N 1
ATOM 1629 C CA . ARG A 1 216 ? -21.667 24.193 29.851 1.00 39.06 216 ARG A CA 1
ATOM 1630 C C . ARG A 1 216 ? -22.245 23.177 28.870 1.00 39.06 216 ARG A C 1
ATOM 1632 O O . ARG A 1 216 ? -23.263 22.558 29.165 1.00 39.06 216 ARG A O 1
ATOM 1639 N N . GLU A 1 217 ? -21.585 23.006 27.736 1.00 39.28 217 GLU A N 1
ATOM 1640 C CA . GLU A 1 217 ? -21.898 21.975 26.755 1.00 39.28 217 GLU A CA 1
ATOM 1641 C C . GLU A 1 217 ? -21.529 20.606 27.357 1.00 39.28 217 GLU A C 1
ATOM 1643 O O . GLU A 1 217 ? -20.418 20.095 27.219 1.00 39.28 217 GLU A O 1
ATOM 1648 N N . VAL A 1 218 ? -22.442 20.049 28.155 1.00 39.41 218 VAL A N 1
ATOM 1649 C CA . VAL A 1 218 ? -22.329 18.694 28.693 1.00 39.41 218 VAL A CA 1
ATOM 1650 C C . VAL A 1 218 ? -22.793 17.747 27.597 1.00 39.41 218 VAL A C 1
ATOM 1652 O O . VAL A 1 218 ? -23.985 17.607 27.338 1.00 39.41 218 VAL A O 1
ATOM 1655 N N . ILE A 1 219 ? -21.832 17.100 26.942 1.00 45.44 219 ILE A N 1
ATOM 1656 C CA . ILE A 1 219 ? -22.078 16.009 25.999 1.00 45.44 219 ILE A CA 1
ATOM 1657 C C . ILE A 1 219 ? -22.712 14.851 26.785 1.00 45.44 219 ILE A C 1
ATOM 1659 O O . ILE A 1 219 ? -22.019 14.112 27.485 1.00 45.44 219 ILE A O 1
ATOM 1663 N N . GLN A 1 220 ? -24.035 14.699 26.697 1.00 27.98 220 GLN A N 1
ATOM 1664 C CA . GLN A 1 220 ? -24.733 13.521 27.206 1.00 27.98 220 GLN A CA 1
ATOM 1665 C C . GLN A 1 220 ? -24.494 12.345 26.257 1.00 27.98 220 GLN A C 1
ATOM 1667 O O . GLN A 1 220 ? -25.077 12.254 25.178 1.00 27.98 220 GLN A O 1
ATOM 1672 N N . VAL A 1 221 ? -23.621 11.430 26.670 1.00 41.69 221 VAL A N 1
ATOM 1673 C CA . VAL A 1 221 ? -23.510 10.101 26.069 1.00 41.69 221 VAL A CA 1
ATOM 1674 C C . VAL A 1 221 ? -24.611 9.241 26.687 1.00 41.69 221 VAL A C 1
ATOM 1676 O O . VAL A 1 221 ? -24.479 8.794 27.823 1.00 41.69 221 VAL A O 1
ATOM 1679 N N . MET A 1 222 ? -25.717 9.037 25.967 1.00 29.36 222 MET A N 1
ATOM 1680 C CA . MET A 1 222 ? -26.728 8.056 26.367 1.00 29.36 222 MET A CA 1
ATOM 1681 C C . MET A 1 222 ? -26.217 6.655 26.023 1.00 29.36 222 MET A C 1
ATOM 1683 O O . MET A 1 222 ? -26.188 6.265 24.857 1.00 29.36 222 MET A O 1
ATOM 1687 N N . VAL A 1 223 ? -25.782 5.915 27.042 1.00 40.22 223 VAL A N 1
ATOM 1688 C CA . VAL A 1 223 ? -25.558 4.469 26.947 1.00 40.22 223 VAL A CA 1
ATOM 1689 C C . VAL A 1 223 ? -26.911 3.809 27.187 1.00 40.22 223 VAL A C 1
ATOM 1691 O O . VAL A 1 223 ? -27.423 3.849 28.300 1.00 40.22 223 VAL A O 1
ATOM 1694 N N . SER A 1 224 ? -27.518 3.256 26.138 1.00 36.81 224 SER A N 1
ATOM 1695 C CA . SER A 1 224 ? -28.679 2.379 26.293 1.00 36.81 224 SER A CA 1
ATOM 1696 C C . SER A 1 224 ? -28.153 0.996 26.669 1.00 36.81 224 SER A C 1
ATOM 1698 O O . SER A 1 224 ? -27.559 0.319 25.831 1.00 36.81 224 SER A O 1
ATOM 1700 N N . GLU A 1 225 ? -28.303 0.603 27.933 1.00 39.28 225 GLU A N 1
ATOM 1701 C CA . GLU A 1 225 ? -28.123 -0.787 28.353 1.00 39.28 225 GLU A CA 1
ATOM 1702 C C . GLU A 1 225 ? -29.335 -1.589 27.857 1.00 39.28 225 GLU A C 1
ATOM 1704 O O . GLU A 1 225 ? -30.439 -1.424 28.364 1.00 39.28 225 GLU A O 1
ATOM 1709 N N . GLU A 1 226 ? -29.150 -2.429 26.835 1.00 43.81 226 GLU A N 1
ATOM 1710 C CA . GLU A 1 226 ? -30.100 -3.506 26.536 1.00 43.81 226 GLU A CA 1
ATOM 1711 C C . GLU A 1 226 ? -29.732 -4.731 27.391 1.00 43.81 226 GLU A C 1
ATOM 1713 O O . GLU A 1 226 ? -28.735 -5.409 27.143 1.00 43.81 226 GLU A O 1
ATOM 1718 N N . ASP A 1 227 ? -30.539 -4.930 28.434 1.00 35.75 227 ASP A N 1
ATOM 1719 C CA . ASP A 1 227 ? -30.892 -6.164 29.145 1.00 35.75 227 ASP A CA 1
ATOM 1720 C C . ASP A 1 227 ? -29.825 -7.259 29.339 1.00 35.75 227 ASP A C 1
ATOM 1722 O O . ASP A 1 227 ? -29.613 -8.146 28.509 1.00 35.75 227 ASP A O 1
ATOM 1726 N N . TYR A 1 228 ? -29.276 -7.297 30.558 1.00 41.16 228 TYR A N 1
ATOM 1727 C CA . TYR A 1 228 ? -28.768 -8.520 31.180 1.00 41.16 228 TYR A CA 1
ATOM 1728 C C . TYR A 1 228 ? -29.935 -9.200 31.920 1.00 41.16 228 TYR A C 1
ATOM 1730 O O . TYR A 1 228 ? -30.291 -8.799 33.027 1.00 41.16 228 TYR A O 1
ATOM 1738 N N . GLN A 1 229 ? -30.554 -10.214 31.314 1.00 34.41 229 GLN A N 1
ATOM 1739 C CA . GLN A 1 229 ? -31.409 -11.165 32.034 1.00 34.41 229 GLN A CA 1
ATOM 1740 C C . GLN A 1 229 ? -30.596 -12.440 32.305 1.00 34.41 229 GLN A C 1
ATOM 1742 O O . GLN A 1 229 ? -30.197 -13.125 31.367 1.00 34.41 229 GLN A O 1
ATOM 1747 N N . VAL A 1 230 ? -30.325 -12.618 33.606 1.00 42.88 230 VAL A N 1
ATOM 1748 C CA . VAL A 1 230 ? -29.876 -13.776 34.415 1.00 42.88 230 VAL A CA 1
ATOM 1749 C C . VAL A 1 230 ? -29.380 -15.026 33.685 1.00 42.88 230 VAL A C 1
ATOM 1751 O O . VAL A 1 230 ? -30.189 -15.695 33.008 1.00 42.88 230 VAL A O 1
#

Foldseek 3Di:
DLCLQLVLQQQQWDQDFDDDPPDDGLLFIHNNDDNVVSVVLVVVLVVLLVCCLPPVLQVVCLVQNLVSLLLVLLVCQLVLLLCRSCLSVDDPVCSVVSSVVSSNSNSNSPSNNVVSVLVVLVVPDPDPVCNCVSVVVVVVVVVVCVVPSHVVLVVQQVVSNVVSHSSRSSVVVSVVSVVSSVCVVVDDDDPDDDNDDPPDPPPPPPDDDDDDDDDDPDPDDDDDDDDDDD

Secondary structure (DSSP, 8-state):
--HHHHHHHHHHS-EEEE--TTSS-EEEE-----HHHHHHHHHHHHHHHHHIIIIIHHHHHHHH-HHHHHHHHHHHHHHHHHSGGGGGGS-TTTHHHHHHHHHHHHHHHHHHHHHHHHHHHHHH-S-HHHHHHHHHHHHHHHHHHHHHHHHHHHHHHHHHHHTT-THHHHHHHHHHHHHHHHGGGG-PPP-------------S--PPP---------------------

pLDDT: mean 80.82, std 19.66, range [27.98, 96.81]

Sequence (230 aa):
MTFDHLLPIFLQDKHQVDFIAHSFPRISGGLGLSTRTVGFIMSVDGLMALFIQSVIFAPLTDWLGVWRLFVLVTALHPITYFIIPFLVLLPSNLVYVGIYTCLAIRNILSIVAYPVLLILIKQSSPSCSVMGKINGLAASAGAACRTIAPPVAGYLYSAGTASGCTAIAWWSSTLIALIGTSQLWFIKRRKDTVTVRSVAPCLAAAGPPASDSHPREVIQVMVSEEDYQV

Radius of gyration: 22.96 Å; chains: 1; bounding box: 52×61×58 Å